Protein AF-A0A2V5TNW5-F1 (afdb_monomer_lite)

Radius of gyration: 24.3 Å; chains: 1; bounding box: 50×39×83 Å

Foldseek 3Di:
DPPPDFPEEAEACDPVRVLVQLVCVVVVGRYHYDHPDDPPDDDPDLDDDPVCVVSCVVSVNPVVVVVVPDDDDPDDDDPPCPPPPDDDDPDDPPPDDADDDDPQKDWDWFWKWKDFPVDTDIFIWIWIAHLQLWIWIWTAHDPPATAWIWTDGPFWIWIDHVVCVVTDTDTLVPDDPVCVQVVVVSVQCNVCVPDQWTWDDDDRMIMITGD

Sequence (211 aa):
MSSSTYDVAIIGGGPAGSTAAALLARAGRRVIVFEREKFPRFHIGESLLPFSMKAFTRLELHEKSLRAGFMKKFGGEIFLAIACFCVTSCATISSHEFSKPTSDWQTKTGQLMYRTPKTTLIGEALVRFSKTGDFELTVSKGPGITLLSLRQDAAFAEIKGAFARQGWSGPVAQAPPQLRGWLGLRDQFIRAPNQKTVRYALGNETFLFRF

Structure (mmCIF, N/CA/C/O backbone):
data_AF-A0A2V5TNW5-F1
#
_entry.id   AF-A0A2V5TNW5-F1
#
loop_
_atom_site.group_PDB
_atom_site.id
_atom_site.type_symbol
_atom_site.label_atom_id
_atom_site.label_alt_id
_atom_site.label_comp_id
_atom_site.label_asym_id
_atom_site.label_entity_id
_atom_site.label_seq_id
_atom_site.pdbx_PDB_ins_code
_atom_site.Cartn_x
_atom_site.Cartn_y
_atom_site.Cartn_z
_atom_site.occupancy
_atom_site.B_iso_or_equiv
_atom_site.auth_seq_id
_atom_site.auth_comp_id
_atom_site.auth_asym_id
_atom_site.auth_atom_id
_atom_site.pdbx_PDB_model_num
ATOM 1 N N . MET A 1 1 ? 0.822 -2.912 -48.629 1.00 40.88 1 MET A N 1
ATOM 2 C CA . MET A 1 1 ? 1.554 -2.731 -47.356 1.00 40.88 1 MET A CA 1
ATOM 3 C C . MET A 1 1 ? 2.422 -3.960 -47.154 1.00 40.88 1 MET A C 1
ATOM 5 O O . MET A 1 1 ? 1.865 -5.046 -47.066 1.00 40.88 1 MET A O 1
ATOM 9 N N . SER A 1 2 ? 3.751 -3.837 -47.185 1.00 49.44 2 SER A N 1
ATOM 10 C CA . SER A 1 2 ? 4.619 -4.967 -46.839 1.00 49.44 2 SER A CA 1
ATOM 11 C C . SER A 1 2 ? 4.448 -5.262 -45.349 1.00 49.44 2 SER A C 1
ATOM 13 O O . SER A 1 2 ? 4.577 -4.369 -44.515 1.00 49.44 2 SER A O 1
ATOM 15 N N . SER A 1 3 ? 4.086 -6.501 -45.016 1.00 63.09 3 SER A N 1
ATOM 16 C CA . SER A 1 3 ? 4.025 -6.957 -43.628 1.00 63.09 3 SER A CA 1
ATOM 17 C C . SER A 1 3 ? 5.447 -6.952 -43.073 1.00 63.09 3 SER A C 1
ATOM 19 O O . SER A 1 3 ? 6.270 -7.785 -43.455 1.00 63.09 3 SER A O 1
ATOM 21 N N . SER A 1 4 ? 5.779 -5.974 -42.231 1.00 73.50 4 SER A N 1
ATOM 22 C CA . SER A 1 4 ? 7.029 -5.982 -41.482 1.00 73.50 4 SER A CA 1
ATOM 23 C C . SER A 1 4 ? 6.944 -7.095 -40.442 1.00 73.50 4 SER A C 1
ATOM 25 O O . SER A 1 4 ? 6.336 -6.953 -39.385 1.00 73.50 4 SER A O 1
ATOM 27 N N . THR A 1 5 ? 7.524 -8.249 -40.762 1.00 88.19 5 THR A N 1
ATOM 28 C CA . THR A 1 5 ? 7.627 -9.350 -39.805 1.00 88.19 5 THR A CA 1
ATOM 29 C C . THR A 1 5 ? 8.559 -8.927 -38.669 1.00 88.19 5 THR A C 1
ATOM 31 O O . THR A 1 5 ? 9.675 -8.475 -38.919 1.00 88.19 5 THR A O 1
ATOM 34 N N . TYR A 1 6 ? 8.109 -9.068 -37.426 1.00 94.00 6 TYR A N 1
ATOM 35 C CA . TYR A 1 6 ? 8.943 -8.920 -36.234 1.00 94.00 6 TYR A CA 1
ATOM 36 C C . TYR A 1 6 ? 9.166 -10.297 -35.619 1.00 94.00 6 TYR A C 1
ATOM 38 O O . TYR A 1 6 ? 8.295 -11.160 -35.698 1.00 94.00 6 TYR A O 1
ATOM 46 N N . ASP A 1 7 ? 10.324 -10.493 -35.000 1.00 96.12 7 ASP A N 1
ATOM 47 C CA . ASP A 1 7 ? 10.667 -11.757 -34.350 1.00 96.12 7 ASP A CA 1
ATOM 48 C C . ASP A 1 7 ? 10.128 -11.787 -32.910 1.00 96.12 7 ASP A C 1
ATOM 50 O O . ASP A 1 7 ? 9.825 -12.853 -32.381 1.00 96.12 7 ASP A O 1
ATOM 54 N N . VAL A 1 8 ? 10.000 -10.615 -32.267 1.00 97.06 8 VAL A N 1
ATOM 55 C CA . VAL A 1 8 ? 9.492 -10.474 -30.893 1.00 97.06 8 VAL A CA 1
ATOM 56 C C . VAL A 1 8 ? 8.617 -9.226 -30.762 1.00 97.06 8 VAL A C 1
ATOM 58 O O . VAL A 1 8 ? 9.018 -8.133 -31.163 1.00 97.06 8 VAL A O 1
ATOM 61 N N . ALA A 1 9 ? 7.450 -9.377 -30.132 1.00 97.00 9 ALA A N 1
ATOM 62 C CA . ALA A 1 9 ? 6.606 -8.273 -29.686 1.00 97.00 9 ALA A CA 1
ATOM 63 C C . ALA A 1 9 ? 6.642 -8.164 -28.154 1.00 97.00 9 ALA A C 1
ATOM 65 O O . ALA A 1 9 ? 6.397 -9.142 -27.450 1.00 97.00 9 ALA A O 1
ATOM 66 N N . ILE A 1 10 ? 6.948 -6.976 -27.637 1.00 98.06 10 ILE A N 1
ATOM 67 C CA . ILE A 1 10 ? 7.026 -6.681 -26.202 1.00 98.06 10 ILE A CA 1
ATOM 68 C C . ILE A 1 10 ? 5.888 -5.738 -25.828 1.00 98.06 10 ILE A C 1
ATOM 70 O O . ILE A 1 10 ? 5.695 -4.706 -26.468 1.00 98.06 10 ILE A O 1
ATOM 74 N N . ILE A 1 11 ? 5.158 -6.075 -24.766 1.00 97.62 11 ILE A N 1
ATOM 75 C CA . ILE A 1 11 ? 4.084 -5.246 -24.216 1.00 97.62 11 ILE A CA 1
ATOM 76 C C . ILE A 1 11 ? 4.586 -4.570 -22.936 1.00 97.62 11 ILE A C 1
ATOM 78 O O . ILE A 1 11 ? 4.901 -5.236 -21.952 1.00 97.62 11 ILE A O 1
ATOM 82 N N . GLY A 1 12 ? 4.652 -3.241 -22.960 1.00 96.44 12 GLY A N 1
ATOM 83 C CA . GLY A 1 12 ? 5.146 -2.380 -21.890 1.00 96.44 12 GLY A CA 1
ATOM 84 C C . GLY A 1 12 ? 6.554 -1.844 -22.162 1.00 96.44 12 GLY A C 1
ATOM 85 O O . GLY A 1 12 ? 7.506 -2.600 -22.339 1.00 96.44 12 GLY A O 1
ATOM 86 N N . GLY A 1 13 ? 6.703 -0.520 -22.132 1.00 96.06 13 GLY A N 1
ATOM 87 C CA . GLY A 1 13 ? 7.962 0.203 -22.339 1.00 96.06 13 GLY A CA 1
ATOM 88 C C . GLY A 1 13 ? 8.705 0.550 -21.046 1.00 96.06 13 GLY A C 1
ATOM 89 O O . GLY A 1 13 ? 9.614 1.374 -21.064 1.00 96.06 13 GLY A O 1
ATOM 90 N N . GLY A 1 14 ? 8.320 -0.040 -19.909 1.00 95.06 14 GLY A N 1
ATOM 91 C CA . GLY A 1 14 ? 8.991 0.159 -18.619 1.00 95.06 14 GLY A CA 1
ATOM 92 C C . GLY A 1 14 ? 10.415 -0.429 -18.559 1.00 95.06 14 GLY A C 1
ATOM 93 O O . GLY A 1 14 ? 10.918 -0.949 -19.560 1.00 95.06 14 GLY A O 1
ATOM 94 N N . PRO A 1 15 ? 11.079 -0.407 -17.386 1.00 94.00 15 PRO A N 1
ATOM 95 C CA . PRO A 1 15 ? 12.471 -0.851 -17.247 1.00 94.00 15 PRO A CA 1
ATOM 96 C C . PRO A 1 15 ? 12.725 -2.284 -17.728 1.00 94.00 15 PRO A C 1
ATOM 98 O O . PRO A 1 15 ? 13.726 -2.538 -18.391 1.00 94.00 15 PRO A O 1
ATOM 101 N N . ALA A 1 16 ? 11.806 -3.215 -17.456 1.00 94.50 16 ALA A N 1
ATOM 102 C CA . ALA A 1 16 ? 11.929 -4.600 -17.911 1.00 94.50 16 ALA A CA 1
ATOM 103 C C . ALA A 1 16 ? 11.785 -4.725 -19.438 1.00 94.50 16 ALA A C 1
ATOM 105 O O . ALA A 1 16 ? 12.645 -5.314 -20.093 1.00 94.50 16 ALA A O 1
ATOM 106 N N . GLY A 1 17 ? 10.729 -4.134 -20.009 1.00 96.38 17 GLY A N 1
ATOM 107 C CA . GLY A 1 17 ? 10.429 -4.239 -21.439 1.00 96.38 17 GLY A CA 1
ATOM 108 C C . GLY A 1 17 ? 11.457 -3.532 -22.319 1.00 96.38 17 GLY A C 1
ATOM 109 O O . GLY A 1 17 ? 11.936 -4.114 -23.288 1.00 96.38 17 GLY A O 1
ATOM 110 N N . SER A 1 18 ? 11.879 -2.323 -21.941 1.00 95.44 18 SER A N 1
ATOM 111 C CA . SER A 1 18 ? 12.922 -1.584 -22.667 1.00 95.44 18 SER A CA 1
ATOM 112 C C . SER A 1 18 ? 14.295 -2.260 -22.571 1.00 95.44 18 SER A C 1
ATOM 114 O O . SER A 1 18 ? 15.002 -2.341 -23.575 1.00 95.44 18 SER A O 1
ATOM 116 N N . THR A 1 19 ? 14.648 -2.832 -21.412 1.00 95.50 19 THR A N 1
ATOM 117 C CA . THR A 1 19 ? 15.875 -3.634 -21.257 1.00 95.50 19 THR A CA 1
ATOM 118 C C . THR A 1 19 ? 15.847 -4.868 -22.155 1.00 95.50 19 THR A C 1
ATOM 120 O O . THR A 1 19 ? 16.801 -5.112 -22.892 1.00 95.50 19 THR A O 1
ATOM 123 N N . ALA A 1 20 ? 14.756 -5.639 -22.127 1.00 96.12 20 ALA A N 1
ATOM 124 C CA . ALA A 1 20 ? 14.609 -6.826 -22.964 1.00 96.12 20 ALA A CA 1
ATOM 125 C C . ALA A 1 20 ? 14.669 -6.471 -24.456 1.00 96.12 20 ALA A C 1
ATOM 127 O O . ALA A 1 20 ? 15.405 -7.113 -25.205 1.00 96.12 20 ALA A O 1
ATOM 128 N N . ALA A 1 21 ? 13.970 -5.409 -24.868 1.00 97.00 21 ALA A N 1
ATOM 129 C CA . ALA A 1 21 ? 13.977 -4.918 -26.241 1.00 97.00 21 ALA A CA 1
ATOM 130 C C . ALA A 1 21 ? 15.390 -4.567 -26.712 1.00 97.00 21 ALA A C 1
ATOM 132 O O . ALA A 1 21 ? 15.824 -5.037 -27.762 1.00 97.00 21 ALA A O 1
ATOM 133 N N . ALA A 1 22 ? 16.128 -3.794 -25.911 1.00 95.50 22 ALA A N 1
ATOM 134 C CA . ALA A 1 22 ? 17.485 -3.378 -26.239 1.00 95.50 22 ALA A CA 1
ATOM 135 C C . ALA A 1 22 ? 18.443 -4.573 -26.360 1.00 95.50 22 ALA A C 1
ATOM 137 O O . ALA A 1 22 ? 19.231 -4.642 -27.301 1.00 95.50 22 ALA A O 1
ATOM 138 N N . LEU A 1 23 ? 18.363 -5.542 -25.443 1.00 94.94 23 LEU A N 1
ATOM 139 C CA . LEU A 1 23 ? 19.222 -6.729 -25.481 1.00 94.94 23 LEU A CA 1
ATOM 140 C C . LEU A 1 23 ? 18.903 -7.648 -26.667 1.00 94.94 23 LEU A C 1
ATOM 142 O O . LEU A 1 23 ? 19.824 -8.152 -27.306 1.00 94.94 23 LEU A O 1
ATOM 146 N N . LEU A 1 24 ? 17.623 -7.846 -26.984 1.00 95.94 24 LEU A N 1
ATOM 147 C CA . LEU A 1 24 ? 17.194 -8.655 -28.128 1.00 95.94 24 LEU A CA 1
ATOM 148 C C . LEU A 1 24 ? 17.554 -7.991 -29.463 1.00 95.94 24 LEU A C 1
ATOM 150 O O . LEU A 1 24 ? 18.041 -8.670 -30.366 1.00 95.94 24 LEU A O 1
ATOM 154 N N . ALA A 1 25 ? 17.394 -6.670 -29.566 1.00 95.38 25 ALA A N 1
ATOM 155 C CA . ALA A 1 25 ? 17.818 -5.911 -30.738 1.00 95.38 25 ALA A CA 1
ATOM 156 C C . ALA A 1 25 ? 19.338 -6.009 -30.952 1.00 95.38 25 ALA A C 1
ATOM 158 O O . ALA A 1 25 ? 19.790 -6.268 -32.066 1.00 95.38 25 ALA A O 1
ATOM 159 N N . ARG A 1 26 ? 20.137 -5.905 -29.878 1.00 94.19 26 ARG A N 1
ATOM 160 C CA . ARG A 1 26 ? 21.598 -6.119 -29.929 1.00 94.19 26 ARG A CA 1
ATOM 161 C C . ARG A 1 26 ? 21.988 -7.540 -30.339 1.00 94.19 26 ARG A C 1
ATOM 163 O O . ARG A 1 26 ? 23.059 -7.730 -30.899 1.00 94.19 26 ARG A O 1
ATOM 170 N N . ALA A 1 27 ? 21.131 -8.523 -30.080 1.00 95.06 27 ALA A N 1
ATOM 171 C CA . ALA A 1 27 ? 21.305 -9.899 -30.536 1.00 95.06 27 ALA A CA 1
ATOM 172 C C . ALA A 1 27 ? 20.817 -10.130 -31.985 1.00 95.06 27 ALA A C 1
ATOM 174 O O . ALA A 1 27 ? 20.698 -11.277 -32.411 1.00 95.06 27 ALA A O 1
ATOM 175 N N . GLY A 1 28 ? 20.504 -9.065 -32.734 1.00 96.12 28 GLY A N 1
ATOM 176 C CA . GLY A 1 28 ? 20.104 -9.134 -34.142 1.00 96.12 28 GLY A CA 1
ATOM 177 C C . GLY A 1 28 ? 18.635 -9.492 -34.378 1.00 96.12 28 GLY A C 1
ATOM 178 O O . GLY A 1 28 ? 18.271 -9.840 -35.498 1.00 96.12 28 GLY A O 1
ATOM 179 N N . ARG A 1 29 ? 17.779 -9.435 -33.349 1.00 96.81 29 ARG A N 1
ATOM 180 C CA . ARG A 1 29 ? 16.337 -9.699 -33.486 1.00 96.81 29 ARG A CA 1
ATOM 181 C C . ARG A 1 29 ? 15.575 -8.431 -33.857 1.00 96.81 29 ARG A C 1
ATOM 183 O O . ARG A 1 29 ? 15.847 -7.356 -33.325 1.00 96.81 29 ARG A O 1
ATOM 190 N N . ARG A 1 30 ? 14.560 -8.561 -34.713 1.00 96.81 30 ARG A N 1
ATOM 191 C CA . ARG A 1 30 ? 13.597 -7.490 -35.003 1.00 96.81 30 ARG A CA 1
ATOM 192 C C . ARG A 1 30 ? 12.549 -7.455 -33.903 1.00 96.81 30 ARG A C 1
ATOM 194 O O . ARG A 1 30 ? 11.717 -8.355 -33.804 1.00 96.81 30 ARG A O 1
ATOM 201 N N . VAL A 1 31 ? 12.588 -6.413 -33.083 1.00 97.44 31 VAL A N 1
ATOM 202 C CA . VAL A 1 31 ? 11.715 -6.276 -31.914 1.00 97.44 31 VAL A CA 1
ATOM 203 C C . VAL A 1 31 ? 10.784 -5.086 -32.092 1.00 97.44 31 VAL A C 1
ATOM 205 O O . VAL A 1 31 ? 11.224 -4.011 -32.493 1.00 97.44 31 VAL A O 1
ATOM 208 N N . ILE A 1 32 ? 9.510 -5.271 -31.756 1.00 97.06 32 ILE A N 1
ATOM 209 C CA . ILE A 1 32 ? 8.529 -4.191 -31.625 1.00 97.06 32 ILE A CA 1
ATOM 210 C C . ILE A 1 32 ? 8.101 -4.062 -30.163 1.00 97.06 32 ILE A C 1
ATOM 212 O O . ILE A 1 32 ? 7.907 -5.064 -29.476 1.00 97.06 32 ILE A O 1
ATOM 216 N N . VAL A 1 33 ? 7.973 -2.828 -29.675 1.00 97.56 33 VAL A N 1
ATOM 217 C CA . VAL A 1 33 ? 7.548 -2.531 -28.302 1.00 97.56 33 VAL A CA 1
ATOM 218 C C . VAL A 1 33 ? 6.265 -1.718 -28.358 1.00 97.56 33 VAL A C 1
ATOM 220 O O . VAL A 1 33 ? 6.221 -0.672 -29.003 1.00 97.56 33 VAL A O 1
ATOM 223 N N . PHE A 1 34 ? 5.239 -2.180 -27.656 1.00 97.25 34 PHE A N 1
ATOM 224 C CA . PHE A 1 34 ? 3.979 -1.471 -27.489 1.00 97.25 34 PHE A CA 1
ATOM 225 C C . PHE A 1 34 ? 3.898 -0.926 -26.069 1.00 97.25 34 PHE A C 1
ATOM 227 O O . PHE A 1 34 ? 3.906 -1.687 -25.107 1.00 97.25 34 PHE A O 1
ATOM 234 N N . GLU A 1 35 ? 3.805 0.389 -25.925 1.00 96.56 35 GLU A N 1
ATOM 235 C CA . GLU A 1 35 ? 3.550 1.048 -24.646 1.00 96.56 35 GLU A CA 1
ATOM 236 C C . GLU A 1 35 ? 2.234 1.818 -24.746 1.00 96.56 35 GLU A C 1
ATOM 238 O O . GLU A 1 35 ? 1.937 2.442 -25.763 1.00 96.56 35 GLU A O 1
ATOM 243 N N . ARG A 1 36 ? 1.434 1.743 -23.682 1.00 96.12 36 ARG A N 1
ATOM 244 C CA . ARG A 1 36 ? 0.130 2.396 -23.592 1.00 96.12 36 ARG A CA 1
ATOM 245 C C . ARG A 1 36 ? 0.271 3.900 -23.377 1.00 96.12 36 ARG A C 1
ATOM 247 O O . ARG A 1 36 ? -0.562 4.669 -23.848 1.00 96.12 36 ARG A O 1
ATOM 254 N N . GLU A 1 37 ? 1.280 4.308 -22.620 1.00 95.50 37 GLU A N 1
ATOM 255 C CA . GLU A 1 37 ? 1.490 5.691 -22.203 1.00 95.50 37 GLU A CA 1
ATOM 256 C C . GLU A 1 37 ? 2.566 6.418 -23.027 1.00 95.50 37 GLU A C 1
ATOM 258 O O . GLU A 1 37 ? 3.514 5.828 -23.542 1.00 95.50 37 GLU A O 1
ATOM 263 N N . LYS A 1 38 ? 2.458 7.746 -23.122 1.00 94.88 38 LYS A N 1
ATOM 264 C CA . LYS A 1 38 ? 3.474 8.585 -23.772 1.00 94.88 38 LYS A CA 1
ATOM 265 C C . LYS A 1 38 ? 4.586 8.931 -22.776 1.00 94.88 38 LYS A C 1
ATOM 267 O O . LYS A 1 38 ? 4.296 9.413 -21.687 1.00 94.88 38 LYS A O 1
ATOM 272 N N . PHE A 1 39 ? 5.850 8.723 -23.151 1.00 93.12 39 PHE A N 1
ATOM 273 C CA . PHE A 1 39 ? 7.003 9.109 -22.325 1.00 93.12 39 PHE A CA 1
ATOM 274 C C . PHE A 1 39 ? 7.375 10.603 -22.483 1.00 93.12 39 PHE A C 1
ATOM 276 O O . PHE A 1 39 ? 7.209 11.145 -23.579 1.00 93.12 39 PHE A O 1
ATOM 283 N N . PRO A 1 40 ? 7.936 11.253 -21.438 1.00 91.31 40 PRO A N 1
ATOM 284 C CA . PRO A 1 40 ? 8.131 10.731 -20.082 1.00 91.31 40 PRO A CA 1
ATOM 285 C C . PRO A 1 40 ? 6.802 10.626 -19.320 1.00 91.31 40 PRO A C 1
ATOM 287 O O . PRO A 1 40 ? 5.918 11.462 -19.476 1.00 91.31 40 PRO A O 1
ATOM 290 N N . ARG A 1 41 ? 6.682 9.598 -18.476 1.00 89.44 41 ARG A N 1
ATOM 291 C CA . ARG A 1 41 ? 5.496 9.339 -17.650 1.00 89.44 41 ARG A CA 1
ATOM 292 C C . ARG A 1 41 ? 5.884 9.136 -16.197 1.00 89.44 41 ARG A C 1
ATOM 294 O O . ARG A 1 41 ? 6.991 8.685 -15.908 1.00 89.44 41 ARG A O 1
ATOM 301 N N . PHE A 1 42 ? 4.958 9.431 -15.295 1.00 86.62 42 PHE A N 1
ATOM 302 C CA . PHE A 1 42 ? 5.146 9.180 -13.873 1.00 86.62 42 PHE A CA 1
ATOM 303 C C . PHE A 1 42 ? 5.023 7.680 -13.564 1.00 86.62 42 PHE A C 1
ATOM 305 O O . PHE A 1 42 ? 4.094 7.016 -14.024 1.00 86.62 42 PHE A O 1
ATOM 312 N N . HIS A 1 43 ? 5.952 7.133 -12.776 1.00 85.19 43 HIS A N 1
ATOM 313 C CA . HIS A 1 43 ? 5.885 5.753 -12.298 1.00 85.19 43 HIS A CA 1
ATOM 314 C C . HIS A 1 43 ? 6.633 5.600 -10.969 1.00 85.19 43 HIS A C 1
ATOM 316 O O . HIS A 1 43 ? 7.714 6.157 -10.802 1.00 85.19 43 HIS A O 1
ATOM 322 N N . ILE A 1 44 ? 6.067 4.836 -10.033 1.00 84.62 44 ILE A N 1
ATOM 323 C CA . ILE A 1 44 ? 6.670 4.586 -8.716 1.00 84.62 44 ILE A CA 1
ATOM 324 C C . ILE A 1 44 ? 7.695 3.451 -8.841 1.00 84.62 44 ILE A C 1
ATOM 326 O O . ILE A 1 44 ? 7.424 2.437 -9.480 1.00 84.62 44 ILE A O 1
ATOM 330 N N . GLY A 1 45 ? 8.865 3.618 -8.220 1.00 85.19 45 GLY A N 1
ATOM 331 C CA . GLY A 1 45 ? 9.975 2.656 -8.293 1.00 85.19 45 GLY A CA 1
ATOM 332 C C . GLY A 1 45 ? 11.346 3.329 -8.341 1.00 85.19 45 GLY A C 1
ATOM 333 O O . GLY A 1 45 ? 12.211 2.926 -9.109 1.00 85.19 45 GLY A O 1
ATOM 334 N N . GLU A 1 46 ? 11.527 4.394 -7.560 1.00 86.19 46 GLU A N 1
ATOM 335 C CA . GLU A 1 46 ? 12.656 5.326 -7.699 1.00 86.19 46 GLU A CA 1
ATOM 336 C C . GLU A 1 46 ? 13.958 4.790 -7.080 1.00 86.19 46 GLU A C 1
ATOM 338 O O . GLU A 1 46 ? 15.057 5.170 -7.479 1.00 86.19 46 GLU A O 1
ATOM 343 N N . SER A 1 47 ? 13.849 3.885 -6.101 1.00 86.44 47 SER A N 1
ATOM 344 C CA . SER A 1 47 ? 14.997 3.372 -5.355 1.00 86.44 47 SER A CA 1
ATOM 345 C C . SER A 1 47 ? 15.578 2.121 -6.011 1.00 86.44 47 SER A C 1
ATOM 347 O O . SER A 1 47 ? 15.053 1.019 -5.857 1.00 86.44 47 SER A O 1
ATOM 349 N N . LEU A 1 48 ? 16.700 2.276 -6.714 1.00 87.88 48 LEU A N 1
ATOM 350 C CA . LEU A 1 48 ? 17.432 1.158 -7.309 1.00 87.88 48 LEU A CA 1
ATOM 351 C C . LEU A 1 48 ? 18.315 0.433 -6.278 1.00 87.88 48 LEU A C 1
ATOM 353 O O . LEU A 1 48 ? 18.655 0.963 -5.214 1.00 87.88 48 LEU A O 1
ATOM 357 N N . LEU A 1 49 ? 18.680 -0.809 -6.595 1.00 88.06 49 LEU A N 1
ATOM 358 C CA . LEU A 1 49 ? 19.637 -1.608 -5.829 1.00 88.06 49 LEU A CA 1
ATOM 359 C C . LEU A 1 49 ? 20.980 -1.666 -6.570 1.00 88.06 49 LEU A C 1
ATOM 361 O O . LEU A 1 49 ? 20.987 -1.597 -7.801 1.00 88.06 49 LEU A O 1
ATOM 365 N N . PRO A 1 50 ? 22.109 -1.889 -5.871 1.00 85.56 50 PRO A N 1
ATOM 366 C CA . PRO A 1 50 ? 23.407 -2.079 -6.523 1.00 85.56 50 PRO A CA 1
ATOM 367 C C . PRO A 1 50 ? 23.393 -3.176 -7.599 1.00 85.56 50 PRO A C 1
ATOM 369 O O . PRO A 1 50 ? 24.064 -3.054 -8.619 1.00 85.56 50 PRO A O 1
ATOM 372 N N . PHE A 1 51 ? 22.569 -4.218 -7.429 1.00 87.88 51 PHE A N 1
ATOM 373 C CA . PHE A 1 51 ? 22.401 -5.275 -8.430 1.00 87.88 51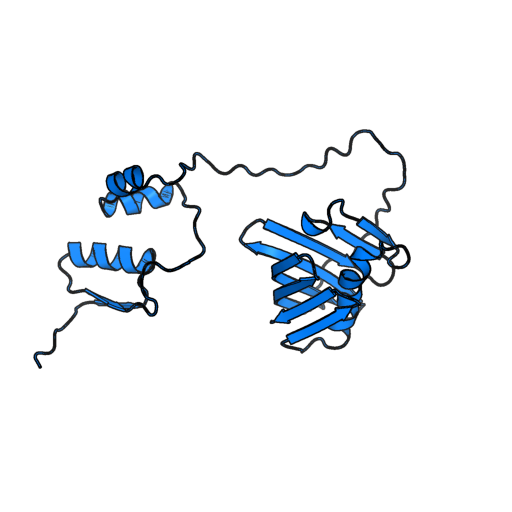 PHE A CA 1
ATOM 374 C C . PHE A 1 51 ? 21.892 -4.752 -9.784 1.00 87.88 51 PHE A C 1
ATOM 376 O O . PHE A 1 51 ? 22.326 -5.241 -10.828 1.00 87.88 51 PHE A O 1
ATOM 383 N N . SER A 1 52 ? 21.038 -3.722 -9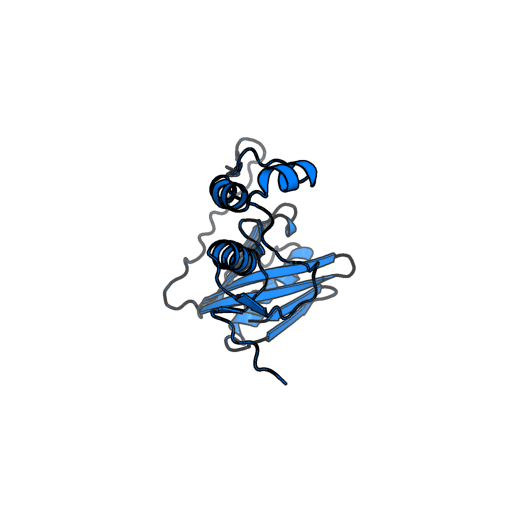.787 1.00 87.44 52 SER A N 1
ATOM 384 C CA . SER A 1 52 ? 20.517 -3.102 -11.010 1.00 87.44 52 SER A CA 1
ATOM 385 C C . SER A 1 52 ? 21.637 -2.544 -11.891 1.00 87.44 52 SER A C 1
ATOM 387 O O . SER A 1 52 ? 21.492 -2.526 -13.112 1.00 87.44 52 SER A O 1
ATOM 389 N N . MET A 1 53 ? 22.786 -2.172 -11.312 1.00 87.38 53 MET A N 1
ATOM 390 C CA . MET A 1 53 ? 23.939 -1.659 -12.061 1.00 87.38 53 MET A CA 1
ATOM 391 C C . MET A 1 53 ? 24.469 -2.653 -13.095 1.00 87.38 53 MET A C 1
ATOM 393 O O . MET A 1 53 ? 24.926 -2.226 -14.151 1.00 87.38 53 MET A O 1
ATOM 397 N N . LYS A 1 54 ? 24.319 -3.966 -12.868 1.00 88.81 54 LYS A N 1
ATOM 398 C CA . LYS A 1 54 ? 24.685 -4.986 -13.865 1.00 88.81 54 LYS A CA 1
ATOM 399 C C . LYS A 1 54 ? 23.901 -4.816 -15.169 1.00 88.81 54 LYS A C 1
ATOM 401 O O . LYS A 1 54 ? 24.466 -4.980 -16.250 1.00 88.81 54 LYS A O 1
ATOM 406 N N . ALA A 1 55 ? 22.619 -4.455 -15.078 1.00 89.19 55 ALA A N 1
ATOM 407 C CA . ALA A 1 55 ? 21.795 -4.180 -16.251 1.00 89.19 55 ALA A CA 1
ATOM 408 C C . ALA A 1 55 ? 22.255 -2.898 -16.961 1.00 89.19 55 ALA A C 1
ATOM 410 O O . ALA A 1 55 ? 22.418 -2.911 -18.177 1.00 89.19 55 ALA A O 1
ATOM 411 N N . PHE A 1 56 ? 22.558 -1.827 -16.217 1.00 90.12 56 PHE A N 1
ATOM 412 C CA . PHE A 1 56 ? 23.088 -0.586 -16.798 1.00 90.12 56 PHE A CA 1
ATOM 413 C C . PHE A 1 56 ? 24.419 -0.797 -17.524 1.00 90.12 56 PHE A C 1
ATOM 415 O O . PHE A 1 56 ? 24.596 -0.256 -18.611 1.00 90.12 56 PHE A O 1
ATOM 422 N N . THR A 1 57 ? 25.333 -1.599 -16.970 1.00 89.38 57 THR A N 1
ATOM 423 C CA . THR A 1 57 ? 26.600 -1.941 -17.633 1.00 89.38 57 THR A CA 1
ATOM 424 C C . THR A 1 57 ? 26.355 -2.720 -18.921 1.00 89.38 57 THR A C 1
ATOM 426 O O . THR A 1 57 ? 26.898 -2.360 -19.959 1.00 89.38 57 THR A O 1
ATOM 429 N N . ARG A 1 58 ? 25.482 -3.738 -18.893 1.00 89.69 58 ARG A N 1
ATOM 430 C CA . ARG A 1 58 ? 25.149 -4.537 -20.085 1.00 89.69 58 ARG A CA 1
ATOM 431 C C . ARG A 1 58 ? 24.461 -3.716 -21.180 1.00 89.69 58 ARG A C 1
ATOM 433 O O . ARG A 1 58 ? 24.591 -4.032 -22.357 1.00 89.69 58 ARG A O 1
ATOM 440 N N . LEU A 1 59 ? 23.723 -2.680 -20.790 1.00 91.88 59 LEU A N 1
ATOM 441 C CA . LEU A 1 59 ? 23.077 -1.738 -21.700 1.00 91.88 59 LEU A CA 1
ATOM 442 C C . LEU A 1 59 ? 23.978 -0.554 -22.092 1.00 91.88 59 LEU A C 1
ATOM 444 O O . LEU A 1 59 ? 23.526 0.295 -22.852 1.00 91.88 59 LEU A O 1
ATOM 448 N N . GLU A 1 60 ? 25.216 -0.477 -21.588 1.00 90.62 60 GLU A N 1
ATOM 449 C CA . GLU A 1 60 ? 26.142 0.653 -21.800 1.00 90.62 60 GLU A CA 1
ATOM 450 C C . GLU A 1 60 ? 25.550 2.015 -21.382 1.00 90.62 60 GLU A C 1
ATOM 452 O O . GLU A 1 60 ? 25.860 3.073 -21.927 1.00 90.62 60 GLU A O 1
ATOM 457 N N . LEU A 1 61 ? 24.688 2.003 -20.363 1.00 89.94 61 LEU A N 1
ATOM 458 C CA . LEU A 1 61 ? 24.006 3.187 -19.835 1.00 89.94 61 LEU A CA 1
ATOM 459 C C . LEU A 1 61 ? 24.706 3.803 -18.619 1.00 89.94 61 LEU A C 1
ATOM 461 O O . LEU A 1 61 ? 24.228 4.809 -18.097 1.00 89.94 61 LEU A O 1
ATOM 465 N N . HIS A 1 62 ? 25.821 3.227 -18.164 1.00 84.12 62 HIS A N 1
ATOM 466 C CA . HIS A 1 62 ? 26.518 3.657 -16.949 1.00 84.12 62 HIS A CA 1
ATOM 467 C C . HIS A 1 62 ? 26.891 5.150 -16.988 1.00 84.12 62 HIS A C 1
ATOM 469 O O . HIS A 1 62 ? 26.458 5.920 -16.134 1.00 84.12 62 HIS A O 1
ATOM 475 N N . GLU A 1 63 ? 27.579 5.579 -18.048 1.00 85.38 63 GLU A N 1
ATOM 476 C CA . GLU A 1 63 ? 27.991 6.974 -18.248 1.00 85.38 63 GLU A CA 1
ATOM 477 C C . GLU A 1 63 ? 26.805 7.940 -18.337 1.00 85.38 63 GLU A C 1
ATOM 479 O O . GLU A 1 63 ? 26.807 9.010 -17.726 1.00 85.38 63 GLU A O 1
ATOM 484 N N . LYS A 1 64 ? 25.752 7.555 -19.071 1.00 86.75 64 LYS A N 1
ATOM 485 C CA . LYS A 1 64 ? 24.538 8.374 -19.203 1.00 86.75 64 LYS A CA 1
ATOM 486 C C . LYS A 1 64 ? 23.827 8.533 -17.861 1.00 86.75 64 LYS A C 1
ATOM 488 O O . LYS A 1 64 ? 23.382 9.630 -17.540 1.00 86.75 64 LYS A O 1
ATOM 493 N N . SER A 1 65 ? 23.759 7.467 -17.064 1.00 84.12 65 SER A N 1
ATOM 494 C CA . SER A 1 65 ? 23.149 7.496 -15.734 1.00 84.12 65 SER A CA 1
ATOM 495 C C . SER A 1 65 ? 23.929 8.378 -14.758 1.00 84.12 65 SER A C 1
ATOM 497 O O . SER A 1 65 ? 23.311 9.074 -13.958 1.00 84.12 65 SER A O 1
ATOM 499 N N . LEU A 1 66 ? 25.266 8.369 -14.819 1.00 82.50 66 LEU A N 1
ATOM 500 C CA . LEU A 1 66 ? 26.109 9.223 -13.976 1.00 82.50 66 LEU A CA 1
ATOM 501 C C . LEU A 1 66 ? 25.938 10.709 -14.315 1.00 82.50 66 LEU A C 1
ATOM 503 O O . LEU A 1 66 ? 25.868 11.542 -13.414 1.00 82.50 66 LEU A O 1
ATOM 507 N N . ARG A 1 67 ? 25.824 11.040 -15.607 1.00 89.38 67 ARG A N 1
ATOM 508 C CA . ARG A 1 67 ? 25.636 12.422 -16.081 1.00 89.38 67 ARG A CA 1
ATOM 509 C C . ARG A 1 67 ? 24.227 12.961 -15.860 1.00 89.38 67 ARG A C 1
ATOM 511 O O . ARG A 1 67 ? 24.054 14.171 -15.802 1.00 89.38 67 ARG A O 1
ATOM 518 N N . ALA A 1 68 ? 23.233 12.086 -15.719 1.00 86.69 68 ALA A N 1
ATOM 519 C CA . ALA A 1 68 ? 21.842 12.479 -15.496 1.00 86.69 68 ALA A CA 1
ATOM 520 C C . ALA A 1 68 ? 21.587 13.128 -14.119 1.00 86.69 68 ALA A C 1
ATOM 522 O O . ALA A 1 68 ? 20.493 13.629 -13.883 1.00 86.69 68 ALA A O 1
ATOM 523 N N . GLY A 1 69 ? 22.574 13.136 -13.212 1.00 85.56 69 GLY A N 1
ATOM 524 C CA . GLY A 1 69 ? 22.484 13.871 -11.946 1.00 85.56 69 GLY A CA 1
ATOM 525 C C . GLY A 1 69 ? 21.566 13.233 -10.900 1.00 85.56 69 GLY A C 1
ATOM 526 O O . GLY A 1 69 ? 21.125 13.917 -9.979 1.00 85.56 69 GLY A O 1
ATOM 527 N N . PHE A 1 70 ? 21.268 11.934 -11.013 1.00 87.50 70 PHE A N 1
ATOM 528 C CA . PHE A 1 70 ? 20.484 11.222 -10.003 1.00 87.50 70 PHE A CA 1
ATOM 529 C C . PHE A 1 70 ? 21.216 11.159 -8.655 1.00 87.50 70 PHE A C 1
ATOM 531 O O . PHE A 1 70 ? 22.441 11.021 -8.593 1.00 87.50 70 PHE A O 1
ATOM 538 N N . MET A 1 71 ? 20.450 11.206 -7.563 1.00 84.81 71 MET A N 1
ATOM 539 C CA . MET A 1 71 ? 20.988 11.071 -6.211 1.00 84.81 71 MET A CA 1
ATOM 540 C C . MET A 1 71 ? 21.674 9.708 -6.035 1.00 84.81 71 MET A C 1
ATOM 542 O O . MET A 1 71 ? 21.075 8.657 -6.269 1.00 84.81 71 MET A O 1
ATOM 546 N N . LYS A 1 72 ? 22.939 9.721 -5.601 1.00 84.81 72 LYS A N 1
ATOM 547 C CA . LYS A 1 72 ? 23.704 8.497 -5.332 1.00 84.81 72 LYS A CA 1
ATOM 548 C C . LYS A 1 72 ? 23.188 7.834 -4.056 1.00 84.81 72 LYS A C 1
ATOM 550 O O . LYS A 1 72 ? 23.191 8.443 -2.990 1.00 84.81 72 LYS A O 1
ATOM 555 N N . LYS A 1 73 ? 22.786 6.569 -4.164 1.00 83.38 73 LYS A N 1
ATOM 556 C CA . LYS A 1 73 ? 22.351 5.745 -3.034 1.00 83.38 73 LYS A CA 1
ATOM 557 C C . LYS A 1 73 ? 23.509 4.870 -2.558 1.00 83.38 73 LYS A C 1
ATOM 559 O O . LYS A 1 73 ? 23.854 3.894 -3.219 1.00 83.38 73 LYS A O 1
ATOM 564 N N . PHE A 1 74 ? 24.093 5.216 -1.414 1.00 85.81 74 PHE A N 1
ATOM 565 C CA . PHE A 1 74 ? 25.213 4.471 -0.820 1.00 85.81 74 PHE A CA 1
ATOM 566 C C . PHE A 1 74 ? 24.768 3.265 0.017 1.00 85.81 74 PHE A C 1
ATOM 568 O O . PHE A 1 74 ? 25.559 2.367 0.281 1.00 85.81 74 PHE A O 1
ATOM 575 N N . GLY A 1 75 ? 23.493 3.213 0.396 1.00 83.12 75 GLY A N 1
ATOM 576 C CA . GLY A 1 75 ? 22.932 2.136 1.197 1.00 83.12 75 GLY A CA 1
ATOM 577 C C . GLY A 1 75 ? 21.448 2.355 1.461 1.00 83.12 75 GLY A C 1
ATOM 578 O O . GLY A 1 75 ? 20.821 3.244 0.882 1.00 83.12 75 GLY A O 1
ATOM 579 N N . GLY A 1 76 ? 20.884 1.510 2.314 1.00 78.38 76 GLY A N 1
ATOM 580 C CA . GLY A 1 76 ? 19.592 1.747 2.943 1.00 78.38 76 GLY A CA 1
ATOM 581 C C . GLY A 1 76 ? 19.812 1.781 4.443 1.00 78.38 76 GLY A C 1
ATOM 582 O O . GLY A 1 76 ? 20.398 0.850 4.987 1.00 78.38 76 GLY A O 1
ATOM 583 N N . GLU A 1 77 ? 19.369 2.847 5.091 1.00 72.06 77 GLU A N 1
ATOM 584 C CA . GLU A 1 77 ? 19.352 2.915 6.543 1.00 72.06 77 GLU A CA 1
ATOM 585 C C . GLU A 1 77 ? 17.966 2.500 7.018 1.00 72.06 77 GLU A C 1
ATOM 587 O O . GLU A 1 77 ? 16.950 3.048 6.587 1.00 72.06 77 GLU A O 1
ATOM 592 N N . ILE A 1 78 ? 17.925 1.477 7.865 1.00 71.19 78 ILE A N 1
ATOM 593 C CA . ILE A 1 78 ? 16.701 1.054 8.530 1.00 71.19 78 ILE A CA 1
ATOM 594 C C . ILE A 1 78 ? 16.801 1.588 9.947 1.00 71.19 78 ILE A C 1
ATOM 596 O O . ILE A 1 78 ? 17.430 0.980 10.810 1.00 71.19 78 ILE A O 1
ATOM 600 N N . PHE A 1 79 ? 16.170 2.732 10.187 1.00 54.12 79 PHE A N 1
ATOM 601 C CA . PHE A 1 79 ? 15.928 3.176 11.547 1.00 54.12 79 PHE A CA 1
ATOM 602 C C . PHE A 1 79 ? 14.807 2.333 12.133 1.00 54.12 79 PHE A C 1
ATOM 604 O O . PHE A 1 79 ? 13.621 2.599 11.927 1.00 54.12 79 PHE A O 1
ATOM 611 N N . LEU A 1 80 ? 15.188 1.307 12.888 1.00 44.53 80 LEU A N 1
ATOM 612 C CA . LEU A 1 80 ? 14.287 0.764 13.882 1.00 44.53 80 LEU A CA 1
ATOM 613 C C . LEU A 1 80 ? 14.216 1.809 14.993 1.00 44.53 80 LEU A C 1
ATOM 615 O O . LEU A 1 80 ? 15.152 1.949 15.777 1.00 44.53 80 LEU A O 1
ATOM 619 N N . ALA A 1 81 ? 13.126 2.573 15.035 1.00 55.03 81 ALA A N 1
ATOM 620 C CA . ALA A 1 81 ? 12.810 3.390 16.193 1.00 55.03 81 ALA A CA 1
ATOM 621 C C . ALA A 1 81 ? 12.521 2.442 17.366 1.00 55.03 81 ALA A C 1
ATOM 623 O O . ALA A 1 81 ? 11.371 2.140 17.677 1.00 55.03 81 ALA A O 1
ATOM 624 N N . ILE A 1 82 ? 13.576 1.936 18.008 1.00 53.78 82 ILE A N 1
ATOM 625 C CA . ILE A 1 82 ? 13.484 1.515 19.395 1.00 53.78 82 ILE A CA 1
ATOM 626 C C . ILE A 1 82 ? 13.157 2.812 20.113 1.00 53.78 82 ILE A C 1
ATOM 628 O O . ILE A 1 82 ? 14.010 3.688 20.254 1.00 53.78 82 ILE A O 1
ATOM 632 N N . ALA A 1 83 ? 11.883 2.984 20.459 1.00 50.50 83 ALA A N 1
ATOM 633 C CA . ALA A 1 83 ? 11.478 4.027 21.372 1.00 50.50 83 ALA A CA 1
ATOM 634 C C . ALA A 1 83 ? 12.357 3.855 22.612 1.00 50.50 83 ALA A C 1
ATOM 636 O O . ALA A 1 83 ? 12.197 2.899 23.369 1.00 50.50 83 ALA A O 1
ATOM 637 N N . CYS A 1 84 ? 13.334 4.745 22.767 1.00 41.34 84 CYS A N 1
ATOM 638 C CA . CYS A 1 84 ? 14.046 4.930 24.011 1.00 41.34 84 CYS A CA 1
ATOM 639 C C . CYS A 1 84 ? 13.002 5.466 24.990 1.00 41.34 84 CYS A C 1
ATOM 641 O O . CYS A 1 84 ? 12.807 6.668 25.139 1.00 41.34 84 CYS A O 1
ATOM 643 N N . PHE A 1 85 ? 12.241 4.546 25.576 1.00 45.03 85 PHE A N 1
ATOM 644 C CA . PHE A 1 85 ? 11.329 4.800 26.673 1.00 45.03 85 PHE A CA 1
ATOM 645 C C . PHE A 1 85 ? 12.178 4.874 27.941 1.00 45.03 85 PHE A C 1
ATOM 647 O O . PHE A 1 85 ? 12.098 4.025 28.819 1.00 45.03 85 PHE A O 1
ATOM 654 N N . CYS A 1 86 ? 13.065 5.863 28.000 1.00 46.88 86 CYS A N 1
ATOM 655 C CA . CYS A 1 86 ? 13.850 6.148 29.184 1.00 46.88 86 CYS A CA 1
ATOM 656 C C . CYS A 1 86 ? 13.680 7.623 29.527 1.00 46.88 86 CYS A C 1
ATOM 658 O O . CYS A 1 86 ? 14.125 8.508 28.803 1.00 46.88 86 CYS A O 1
ATOM 660 N N . VAL A 1 87 ? 13.037 7.814 30.681 1.00 47.91 87 VAL A N 1
ATOM 661 C CA . VAL A 1 87 ? 13.037 8.997 31.548 1.00 47.91 87 VAL A CA 1
ATOM 662 C C . VAL A 1 87 ? 12.498 10.302 30.957 1.00 47.91 87 VAL A C 1
ATOM 664 O O . VAL A 1 87 ? 13.247 11.221 30.659 1.00 47.91 87 VAL A O 1
ATOM 667 N N . THR A 1 88 ? 11.166 10.424 30.894 1.00 46.91 88 THR A N 1
ATOM 668 C CA . THR A 1 88 ? 10.409 11.564 31.476 1.00 46.91 88 THR A CA 1
ATOM 669 C C . THR A 1 88 ? 8.898 11.386 31.276 1.00 46.91 88 THR A C 1
ATOM 671 O O . THR A 1 88 ? 8.276 12.033 30.443 1.00 46.91 88 THR A O 1
ATOM 674 N N . SER A 1 89 ? 8.291 10.484 32.051 1.00 39.56 89 SER A N 1
ATOM 675 C CA . SER A 1 89 ? 6.959 10.672 32.657 1.00 39.56 89 SER A CA 1
ATOM 676 C C . SER A 1 89 ? 6.478 9.358 33.249 1.00 39.56 89 SER A C 1
ATOM 678 O O . SER A 1 89 ? 6.042 8.448 32.548 1.00 39.56 89 SER A O 1
ATOM 680 N N . CYS A 1 90 ? 6.524 9.281 34.572 1.00 43.50 90 CYS A N 1
ATOM 681 C CA . CYS A 1 90 ? 5.642 8.410 35.322 1.00 43.50 90 CYS A CA 1
ATOM 682 C C . CYS A 1 90 ? 4.195 8.871 35.087 1.00 43.50 90 CYS A C 1
ATOM 684 O O . CYS A 1 90 ? 3.774 9.846 35.699 1.00 43.50 90 CYS A O 1
ATOM 686 N N . ALA A 1 91 ? 3.463 8.192 34.200 1.00 40.66 91 ALA A N 1
ATOM 687 C CA . ALA A 1 91 ? 2.008 8.032 34.265 1.00 40.66 91 ALA A CA 1
ATOM 688 C C . ALA A 1 91 ? 1.540 6.993 33.224 1.00 40.66 91 ALA A C 1
ATOM 690 O O . ALA A 1 91 ? 1.405 7.287 32.041 1.00 40.66 91 ALA A O 1
ATOM 691 N N . THR A 1 92 ? 1.274 5.777 33.705 1.00 44.28 92 THR A N 1
ATOM 692 C CA . THR A 1 92 ? 0.249 4.867 33.162 1.00 44.28 92 THR A CA 1
ATOM 693 C C . THR A 1 92 ? 0.465 4.335 31.735 1.00 44.28 92 THR A C 1
ATOM 695 O O . THR A 1 92 ? -0.274 4.656 30.807 1.00 44.28 92 THR A O 1
ATOM 698 N N . ILE A 1 93 ? 1.420 3.410 31.569 1.00 44.03 93 ILE A N 1
ATOM 699 C CA . ILE A 1 93 ? 1.350 2.432 30.472 1.00 44.03 93 ILE A CA 1
ATOM 700 C C . ILE A 1 93 ? 0.195 1.484 30.804 1.00 44.03 93 ILE A C 1
ATOM 702 O O . ILE A 1 93 ? 0.357 0.504 31.526 1.00 44.03 93 ILE A O 1
ATOM 706 N N . SER A 1 94 ? -0.991 1.798 30.299 1.00 45.12 94 SER A N 1
ATOM 707 C CA . SER A 1 94 ? -2.071 0.826 30.184 1.00 45.12 94 SER A CA 1
ATOM 708 C C . SER A 1 94 ? -1.624 -0.205 29.150 1.00 45.12 94 SER A C 1
ATOM 710 O O . SER A 1 94 ? -1.668 0.060 27.950 1.00 45.12 94 SER A O 1
ATOM 712 N N . SER A 1 95 ? -1.144 -1.365 29.591 1.00 55.66 95 SER A N 1
ATOM 713 C CA . SER A 1 95 ? -0.859 -2.507 28.721 1.00 55.66 95 SER A CA 1
ATOM 714 C C . SER A 1 95 ? -2.182 -3.116 28.251 1.00 55.66 95 SER A C 1
ATOM 716 O O . SER A 1 95 ? -2.606 -4.161 28.736 1.00 55.66 95 SER A O 1
ATOM 718 N N . HIS A 1 96 ? -2.889 -2.409 27.370 1.00 68.44 96 HIS A N 1
ATOM 719 C CA . HIS A 1 96 ? -4.102 -2.914 26.750 1.00 68.44 96 HIS A CA 1
ATOM 720 C C . HIS A 1 96 ? -3.720 -3.937 25.676 1.00 68.44 96 HIS A C 1
ATOM 722 O O . HIS A 1 96 ? -3.141 -3.585 24.643 1.00 68.44 96 HIS A O 1
ATOM 728 N N . GLU A 1 97 ? -4.006 -5.212 25.929 1.00 77.94 97 GLU A N 1
ATOM 729 C CA . GLU A 1 97 ? -3.733 -6.282 24.976 1.00 77.94 97 GLU A CA 1
ATOM 730 C C . GLU A 1 97 ? -4.872 -6.382 23.959 1.00 77.94 97 GLU A C 1
ATOM 732 O O . GLU A 1 97 ? -5.968 -6.843 24.257 1.00 77.94 97 GLU A O 1
ATOM 737 N N . PHE A 1 98 ? -4.606 -5.932 22.735 1.00 78.94 98 PHE A N 1
ATOM 738 C CA . PHE A 1 98 ? -5.533 -6.104 21.621 1.00 78.94 98 PHE A CA 1
ATOM 739 C C . PHE A 1 98 ? -5.494 -7.539 21.093 1.00 78.94 98 PHE A C 1
ATOM 741 O O . PHE A 1 98 ? -4.407 -8.091 20.875 1.00 78.94 98 PHE A O 1
ATOM 748 N N . SER A 1 99 ? -6.669 -8.077 20.771 1.00 78.19 99 SER A N 1
ATOM 749 C CA . SER A 1 99 ? -6.833 -9.363 20.094 1.00 78.19 99 SER A CA 1
ATOM 750 C C . SER A 1 99 ? -5.935 -9.458 18.856 1.00 78.19 99 SER A C 1
ATOM 752 O O . SER A 1 99 ? -5.839 -8.526 18.051 1.00 78.19 99 SER A O 1
ATOM 754 N N . LYS A 1 100 ? -5.241 -10.589 18.698 1.00 79.81 100 LYS A N 1
ATOM 755 C CA . LYS A 1 100 ? -4.434 -10.858 17.500 1.00 79.81 100 LYS A CA 1
ATOM 756 C C . LYS A 1 100 ? -5.351 -11.334 16.367 1.00 79.81 100 LYS A C 1
ATOM 758 O O . LYS A 1 100 ? -6.290 -12.073 16.653 1.00 79.81 100 LYS A O 1
ATOM 763 N N . PRO A 1 101 ? -5.069 -10.981 15.098 1.00 75.88 101 PRO A N 1
ATOM 764 C CA . PRO A 1 101 ? -5.847 -11.474 13.970 1.00 75.88 101 PRO A CA 1
ATOM 765 C C . PRO A 1 101 ? -5.885 -13.006 13.916 1.00 75.88 101 PRO A C 1
ATOM 767 O O . PRO A 1 101 ? -4.859 -13.658 13.720 1.00 75.88 101 PRO A O 1
ATOM 770 N N . THR A 1 102 ? -7.078 -13.563 14.097 1.00 78.69 102 THR A N 1
ATOM 771 C CA . THR A 1 102 ? -7.396 -14.993 14.007 1.00 78.69 102 THR A CA 1
ATOM 772 C C . THR A 1 102 ? -8.120 -15.301 12.690 1.00 78.69 102 THR A C 1
ATOM 774 O O . THR A 1 102 ? -8.397 -14.405 11.892 1.00 78.69 102 THR A O 1
ATOM 777 N N . SER A 1 103 ? -8.387 -16.576 12.396 1.00 76.25 103 SER A N 1
ATOM 778 C CA . SER A 1 103 ? -8.946 -17.015 11.102 1.00 76.25 103 SER A CA 1
ATOM 779 C C . SER A 1 103 ? -10.348 -16.471 10.780 1.00 76.25 103 SER A C 1
ATOM 781 O O . SER A 1 103 ? -10.767 -16.507 9.627 1.00 76.25 103 SER A O 1
ATOM 783 N N . ASP A 1 104 ? -11.070 -15.954 11.772 1.00 82.25 104 ASP A N 1
ATOM 784 C CA . ASP A 1 104 ? -12.382 -15.310 11.652 1.00 82.25 104 ASP A CA 1
ATOM 785 C C . ASP A 1 104 ? -12.315 -13.838 11.207 1.00 82.25 104 ASP A C 1
ATOM 787 O O . ASP A 1 104 ? -13.351 -13.244 10.890 1.00 82.25 104 ASP A O 1
ATOM 791 N N . TRP A 1 105 ? -11.118 -13.246 11.160 1.00 88.50 105 TRP A N 1
ATOM 792 C CA . TRP A 1 105 ? -10.931 -11.860 10.750 1.00 88.50 105 TRP A CA 1
ATOM 793 C C . TRP A 1 105 ? -11.044 -11.701 9.237 1.00 88.50 105 TRP A C 1
ATOM 795 O O . TRP A 1 105 ? -10.445 -12.435 8.450 1.00 88.50 105 TRP A O 1
ATOM 805 N N . GLN A 1 106 ? -11.755 -10.661 8.815 1.00 89.31 106 GLN A N 1
ATOM 806 C CA . GLN A 1 106 ? -11.793 -10.249 7.419 1.00 89.31 106 GLN A CA 1
ATOM 807 C C . GLN A 1 106 ? -10.685 -9.239 7.153 1.00 89.31 106 GLN A C 1
ATOM 809 O O . GLN A 1 106 ? -10.500 -8.300 7.922 1.00 89.31 106 GLN A O 1
ATOM 814 N N . THR A 1 107 ? -9.964 -9.418 6.046 1.00 91.69 107 THR A N 1
ATOM 815 C CA . THR A 1 107 ? -8.945 -8.472 5.578 1.00 91.69 107 THR A CA 1
ATOM 816 C C . THR A 1 107 ? -9.400 -7.832 4.275 1.00 91.69 107 THR A C 1
ATOM 818 O O . THR A 1 107 ? -9.832 -8.521 3.353 1.00 91.69 107 THR A O 1
ATOM 821 N N . LYS A 1 108 ? -9.265 -6.511 4.185 1.00 91.06 108 LYS A N 1
ATOM 822 C CA . LYS A 1 108 ? -9.481 -5.728 2.973 1.00 91.06 108 LYS A CA 1
ATOM 823 C C . LYS A 1 108 ? -8.258 -4.874 2.685 1.00 91.06 108 LYS A C 1
ATOM 825 O O . LYS A 1 108 ? -7.749 -4.201 3.577 1.00 91.06 108 LYS A O 1
ATOM 830 N N . THR A 1 109 ? -7.842 -4.858 1.428 1.00 91.62 109 THR A N 1
ATOM 831 C CA . THR A 1 109 ? -6.734 -4.028 0.953 1.00 91.62 109 THR A CA 1
ATOM 832 C C . THR A 1 109 ? -7.245 -3.143 -0.165 1.00 91.62 109 THR A C 1
ATOM 834 O O . THR A 1 109 ? -7.984 -3.615 -1.022 1.00 91.62 109 THR A O 1
ATOM 837 N N . GLY A 1 110 ? -6.899 -1.865 -0.137 1.00 91.69 110 GLY A N 1
ATOM 838 C CA . GLY A 1 110 ? -7.398 -0.905 -1.105 1.00 91.69 110 GLY A CA 1
ATOM 839 C C . GLY A 1 110 ? -6.754 0.459 -0.939 1.00 91.69 110 GLY A C 1
ATOM 840 O O . GLY A 1 110 ? -5.715 0.589 -0.305 1.00 91.69 110 GLY A O 1
ATOM 841 N N . GLN A 1 111 ? -7.395 1.494 -1.467 1.00 93.75 111 GLN A N 1
ATOM 842 C CA . GLN A 1 111 ? -6.929 2.871 -1.338 1.00 93.75 111 GLN A CA 1
ATOM 843 C C . GLN A 1 111 ? -7.823 3.680 -0.412 1.00 93.75 111 GLN A C 1
ATOM 845 O O . GLN A 1 111 ? -9.050 3.584 -0.471 1.00 93.75 111 GLN A O 1
ATOM 850 N N . LEU A 1 112 ? -7.194 4.522 0.402 1.00 94.25 112 LEU A N 1
ATOM 851 C CA . LEU A 1 112 ? -7.837 5.553 1.200 1.00 94.25 112 LEU A CA 1
ATOM 852 C C . LEU A 1 112 ? -7.534 6.925 0.604 1.00 94.25 112 LEU A C 1
ATOM 854 O O . LEU A 1 112 ? -6.374 7.300 0.450 1.00 94.25 112 LEU A O 1
ATOM 858 N N . MET A 1 113 ? -8.584 7.706 0.370 1.00 93.81 113 MET A N 1
ATOM 859 C CA . MET A 1 113 ? -8.514 9.156 0.252 1.00 93.81 113 MET A CA 1
ATOM 860 C C . MET A 1 113 ? -9.146 9.787 1.493 1.00 93.81 113 MET A C 1
ATOM 862 O O . MET A 1 113 ? -10.347 9.660 1.727 1.00 93.81 113 MET A O 1
ATOM 866 N N . TYR A 1 114 ? -8.334 10.484 2.275 1.00 91.88 114 TYR A N 1
ATOM 867 C CA . TYR A 1 114 ? -8.752 11.265 3.429 1.00 91.88 114 TYR A CA 1
ATOM 868 C C . TYR A 1 114 ? -8.606 12.757 3.130 1.00 91.88 114 TYR A C 1
ATOM 870 O O . TYR A 1 114 ? -7.591 13.192 2.584 1.00 91.88 114 TYR A O 1
ATOM 878 N N . ARG A 1 115 ? -9.617 13.554 3.476 1.00 91.19 115 ARG A N 1
ATOM 879 C CA . ARG A 1 115 ? -9.652 14.986 3.180 1.00 91.19 115 ARG A CA 1
ATOM 880 C C . ARG A 1 115 ? -10.183 15.788 4.358 1.00 91.19 115 ARG A C 1
ATOM 882 O O . ARG A 1 115 ? -11.223 15.466 4.921 1.00 91.19 115 ARG A O 1
ATOM 889 N N . THR A 1 116 ? -9.490 16.879 4.649 1.00 88.19 116 THR A N 1
ATOM 890 C CA . THR A 1 116 ? -9.923 17.980 5.514 1.00 88.19 116 THR A CA 1
ATOM 891 C C . THR A 1 116 ? -9.746 19.302 4.761 1.00 88.19 116 THR A C 1
ATOM 893 O O . THR A 1 116 ? -9.130 19.318 3.689 1.00 88.19 116 THR A O 1
ATOM 896 N N . PRO A 1 117 ? -10.210 20.445 5.299 1.00 86.25 117 PRO A N 1
ATOM 897 C CA . PRO A 1 117 ? -9.972 21.746 4.674 1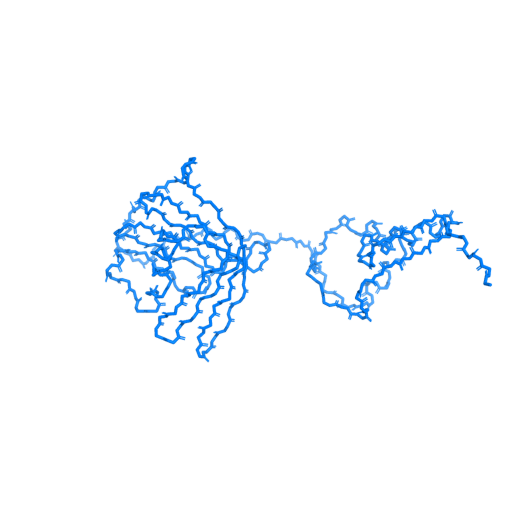.00 86.25 117 PRO A CA 1
ATOM 898 C C . PRO A 1 117 ? -8.485 22.093 4.505 1.00 86.25 117 PRO A C 1
ATOM 900 O O . PRO A 1 117 ? -8.140 22.877 3.629 1.00 86.25 117 PRO A O 1
ATOM 903 N N . LYS A 1 118 ? -7.598 21.518 5.332 1.00 85.00 118 LYS A N 1
ATOM 904 C CA . LYS A 1 118 ? -6.161 21.842 5.359 1.00 85.00 118 LYS A CA 1
ATOM 905 C C . LYS A 1 118 ? -5.269 20.745 4.779 1.00 85.00 118 LYS A C 1
ATOM 907 O O . LYS A 1 118 ? -4.080 20.973 4.579 1.00 85.00 118 LYS A O 1
ATOM 912 N N . THR A 1 119 ? -5.783 19.533 4.571 1.00 82.44 119 THR A N 1
ATOM 913 C CA . THR A 1 119 ? -4.943 18.377 4.229 1.00 82.44 119 THR A CA 1
ATOM 914 C C . THR A 1 119 ? -5.703 17.374 3.374 1.00 82.44 119 THR A C 1
ATOM 916 O O . THR A 1 119 ? -6.857 17.063 3.645 1.00 82.44 119 THR A O 1
ATOM 919 N N . THR A 1 120 ? -5.036 16.835 2.354 1.00 87.44 120 THR A N 1
ATOM 920 C CA . THR A 1 120 ? -5.500 15.658 1.609 1.00 87.44 120 THR A CA 1
ATOM 921 C C . THR A 1 120 ? -4.433 14.577 1.700 1.00 87.44 120 THR A C 1
ATOM 923 O O . THR A 1 120 ? -3.258 14.837 1.449 1.00 87.44 120 THR A O 1
ATOM 926 N N . LEU A 1 121 ? -4.845 13.373 2.076 1.00 85.31 121 LEU A N 1
ATOM 927 C CA . LEU A 1 121 ? -4.005 12.195 2.204 1.00 85.31 121 LEU A CA 1
ATOM 928 C C . LEU A 1 121 ? -4.545 11.120 1.268 1.00 85.31 121 LEU A C 1
ATOM 930 O O . LEU A 1 121 ? -5.727 10.793 1.318 1.00 85.31 121 LEU A O 1
ATOM 934 N N . ILE A 1 122 ? -3.673 10.570 0.431 1.00 89.25 122 ILE A N 1
ATOM 935 C CA . ILE A 1 122 ? -3.979 9.409 -0.402 1.00 89.25 122 ILE A CA 1
ATOM 936 C C . ILE A 1 122 ? -2.922 8.354 -0.099 1.00 89.25 122 ILE A C 1
ATOM 938 O O . ILE A 1 122 ? -1.726 8.661 -0.127 1.00 89.25 122 ILE A O 1
ATOM 942 N N . GLY A 1 123 ? -3.365 7.145 0.229 1.00 89.31 123 GLY A N 1
ATOM 943 C CA . GLY A 1 123 ? -2.485 6.043 0.593 1.00 89.31 123 GLY A CA 1
ATOM 944 C C . GLY A 1 123 ? -3.148 4.683 0.427 1.00 89.31 123 GLY A C 1
ATOM 945 O O . GLY A 1 123 ? -4.364 4.579 0.268 1.00 89.31 123 GLY A O 1
ATOM 946 N N . GLU A 1 124 ? -2.326 3.646 0.483 1.00 93.31 124 GLU A N 1
ATOM 947 C CA . GLU A 1 124 ? -2.776 2.262 0.534 1.00 93.31 124 GLU A CA 1
ATOM 948 C C . GLU A 1 124 ? -3.321 1.983 1.938 1.00 93.31 124 GLU A C 1
ATOM 950 O O . GLU A 1 124 ? -2.715 2.366 2.938 1.00 93.31 124 GLU A O 1
ATOM 955 N N . ALA A 1 125 ? -4.480 1.346 2.015 1.00 93.25 125 ALA A N 1
ATOM 956 C CA . ALA A 1 125 ? -5.180 1.007 3.238 1.00 93.25 125 ALA A CA 1
ATOM 957 C C . ALA A 1 125 ? -5.313 -0.511 3.354 1.00 93.25 125 ALA A C 1
ATOM 959 O O . ALA A 1 125 ? -5.900 -1.166 2.495 1.00 93.25 125 ALA A O 1
ATOM 960 N N . LEU A 1 126 ? -4.807 -1.048 4.458 1.00 93.50 126 LEU A N 1
ATOM 961 C CA . LEU A 1 126 ? -5.055 -2.406 4.912 1.00 93.50 126 LEU A CA 1
ATOM 962 C C . LEU A 1 126 ? -5.987 -2.330 6.119 1.00 93.50 126 LEU A C 1
ATOM 964 O O . LEU A 1 126 ? -5.615 -1.786 7.158 1.00 93.50 126 LEU A O 1
ATOM 968 N N . VAL A 1 127 ? -7.191 -2.866 5.974 1.00 93.75 127 VAL A N 1
ATOM 969 C CA . VAL A 1 127 ? -8.217 -2.900 7.015 1.00 93.75 127 VAL A CA 1
ATOM 970 C C . VAL A 1 127 ? -8.439 -4.343 7.424 1.00 93.75 127 VAL A C 1
ATOM 972 O O . VAL A 1 127 ? -8.639 -5.203 6.566 1.00 93.75 127 VAL A O 1
ATOM 975 N N . ARG A 1 128 ? -8.426 -4.616 8.724 1.00 92.56 128 ARG A N 1
ATOM 976 C CA . ARG A 1 128 ? -8.779 -5.920 9.273 1.00 92.56 128 ARG A CA 1
ATOM 977 C C . ARG A 1 128 ? -9.805 -5.752 10.375 1.00 92.56 128 ARG A C 1
ATOM 979 O O . ARG A 1 128 ? -9.702 -4.823 11.166 1.00 92.56 128 ARG A O 1
ATOM 986 N N . PHE A 1 129 ? -10.798 -6.624 10.416 1.00 92.56 129 PHE A N 1
ATOM 987 C CA . PHE A 1 129 ? -11.824 -6.560 11.449 1.00 92.56 129 PHE A CA 1
ATOM 988 C C . PHE A 1 129 ? -12.422 -7.934 11.736 1.00 92.56 129 PHE A C 1
ATOM 990 O O . PHE A 1 129 ? -12.549 -8.761 10.829 1.00 92.56 129 PHE A O 1
ATOM 997 N N . SER A 1 130 ? -12.802 -8.164 12.992 1.00 89.56 130 SER A N 1
ATOM 998 C CA . SER A 1 130 ? -13.529 -9.363 13.419 1.00 89.56 130 SER A CA 1
ATOM 999 C C . SER A 1 130 ? -15.018 -9.073 13.635 1.00 89.56 130 SER A C 1
ATOM 1001 O O . SER A 1 130 ? -15.443 -7.931 13.823 1.00 89.56 130 SER A O 1
ATOM 1003 N N . LYS A 1 131 ? -15.826 -10.137 13.641 1.00 82.12 131 LYS A N 1
ATOM 1004 C CA . LYS A 1 131 ? -17.244 -10.113 14.029 1.00 82.12 131 LYS A CA 1
ATOM 1005 C C . LYS A 1 131 ? -17.447 -9.731 15.500 1.00 82.12 131 LYS A C 1
ATOM 1007 O O . LYS A 1 131 ? -18.506 -9.213 15.836 1.00 82.12 131 LYS A O 1
ATOM 1012 N N . THR A 1 132 ? -16.452 -9.968 16.355 1.00 82.06 132 THR A N 1
ATOM 1013 C CA . THR A 1 132 ? -16.429 -9.542 17.770 1.00 82.06 132 THR A CA 1
ATOM 1014 C C . THR A 1 132 ? -16.258 -8.032 17.924 1.00 82.06 132 THR A C 1
ATOM 1016 O O . THR A 1 132 ? -16.500 -7.478 18.994 1.00 82.06 132 THR A O 1
ATOM 1019 N N . GLY A 1 133 ? -15.883 -7.349 16.839 1.00 83.94 133 GLY A N 1
ATOM 1020 C CA . GLY A 1 133 ? -15.684 -5.914 16.807 1.00 83.94 133 GLY A CA 1
ATOM 1021 C C . GLY A 1 133 ? -14.255 -5.475 17.108 1.00 83.94 133 GLY A C 1
ATOM 1022 O O . GLY A 1 133 ? -14.055 -4.306 17.422 1.00 83.94 133 GLY A O 1
ATOM 1023 N N . ASP A 1 134 ? -13.264 -6.355 17.008 1.00 90.62 134 ASP A N 1
ATOM 1024 C CA . ASP A 1 134 ? -11.863 -5.940 16.920 1.00 90.62 134 ASP A CA 1
ATOM 1025 C C . ASP A 1 134 ? -11.587 -5.306 15.548 1.00 90.62 134 ASP A C 1
ATOM 1027 O O . ASP A 1 134 ? -12.119 -5.758 14.529 1.00 90.62 134 ASP A O 1
ATOM 1031 N N . PHE A 1 135 ? -10.781 -4.245 15.514 1.00 93.81 135 PHE A N 1
ATOM 1032 C CA . PHE A 1 135 ? -10.519 -3.450 14.316 1.00 93.81 135 PHE A CA 1
ATOM 1033 C C . PHE A 1 135 ? -9.056 -3.011 14.223 1.00 93.81 135 PHE A C 1
ATOM 1035 O O . PHE A 1 135 ? -8.484 -2.469 15.168 1.00 93.81 135 PHE A O 1
ATOM 1042 N N . GLU A 1 136 ? -8.470 -3.179 13.041 1.00 93.44 136 GLU A N 1
ATOM 1043 C CA . GLU A 1 136 ? -7.141 -2.696 12.688 1.00 93.44 136 GLU A CA 1
ATOM 1044 C C . GLU A 1 136 ? -7.175 -1.969 11.339 1.00 93.44 136 GLU A C 1
ATOM 1046 O O . GLU A 1 136 ? -7.745 -2.445 10.357 1.00 93.44 136 GLU A O 1
ATOM 1051 N N . LEU A 1 137 ? -6.512 -0.819 11.270 1.00 93.81 137 LEU A N 1
ATOM 1052 C CA . LEU A 1 137 ? -6.326 -0.039 10.054 1.00 93.81 137 LEU A CA 1
ATOM 1053 C C . LEU A 1 137 ? -4.864 0.379 9.952 1.00 93.81 137 LEU A C 1
ATOM 1055 O O . LEU A 1 137 ? -4.337 1.056 10.827 1.00 93.81 137 LEU A O 1
ATOM 1059 N N . THR A 1 138 ? -4.224 0.038 8.841 1.00 92.12 138 THR A N 1
ATOM 1060 C CA . THR A 1 138 ? -2.907 0.557 8.472 1.00 92.12 138 THR A CA 1
ATOM 1061 C C . THR A 1 138 ? -3.028 1.348 7.180 1.00 92.12 138 THR A C 1
ATOM 1063 O O . THR A 1 138 ? -3.537 0.832 6.189 1.00 92.12 138 THR A O 1
ATOM 1066 N N . VAL A 1 139 ? -2.541 2.587 7.181 1.00 91.44 139 VAL A N 1
ATOM 1067 C CA . VAL A 1 139 ? -2.451 3.450 6.000 1.00 91.44 139 VAL A CA 1
ATOM 1068 C C . VAL A 1 139 ? -0.983 3.690 5.683 1.00 91.44 139 VAL A C 1
ATOM 1070 O O . VAL A 1 139 ? -0.233 4.147 6.548 1.00 91.44 139 VAL A O 1
ATOM 1073 N N . SER A 1 140 ? -0.567 3.421 4.449 1.00 89.25 140 SER A N 1
ATOM 1074 C CA . SER A 1 140 ? 0.818 3.572 4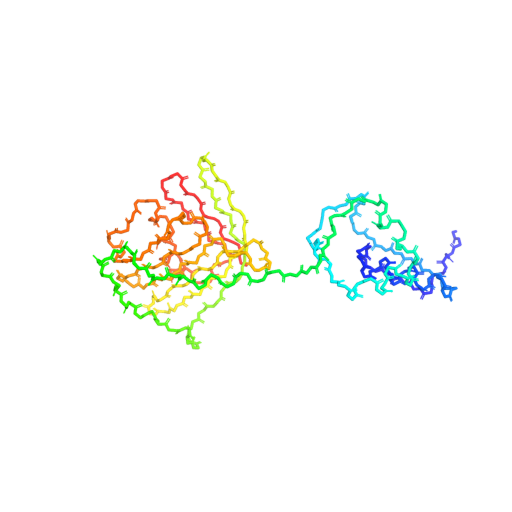.002 1.00 89.25 140 SER A CA 1
ATOM 1075 C C . SER A 1 140 ? 0.941 4.357 2.695 1.00 89.25 140 SER A C 1
ATOM 1077 O O . SER A 1 140 ? -0.004 4.475 1.915 1.00 89.25 140 SER A O 1
ATOM 1079 N N . LYS A 1 141 ? 2.123 4.933 2.455 1.00 87.31 141 LYS A N 1
ATOM 1080 C CA . LYS A 1 141 ? 2.465 5.640 1.210 1.00 87.31 141 LYS A CA 1
ATOM 1081 C C . LYS A 1 141 ? 3.630 4.945 0.514 1.00 87.31 141 LYS A C 1
ATOM 1083 O O . LYS A 1 141 ? 4.725 5.490 0.407 1.00 87.31 141 LYS A O 1
ATOM 1088 N N . GLY A 1 142 ? 3.378 3.721 0.062 1.00 72.69 142 GLY A N 1
ATOM 1089 C CA . GLY A 1 142 ? 4.390 2.863 -0.547 1.00 72.69 142 GLY A CA 1
ATOM 1090 C C . GLY A 1 142 ? 5.208 2.057 0.474 1.00 72.69 142 GLY A C 1
ATOM 1091 O O . GLY A 1 142 ? 4.917 2.083 1.674 1.00 72.69 142 GLY A O 1
ATOM 1092 N N . PRO A 1 143 ? 6.209 1.294 0.002 1.00 73.25 143 PRO A N 1
ATOM 1093 C CA . PRO A 1 143 ? 6.945 0.343 0.830 1.00 73.25 143 PRO A CA 1
ATOM 1094 C C . PRO A 1 143 ? 7.645 1.013 2.020 1.00 73.25 143 PRO A C 1
ATOM 1096 O O . PRO A 1 143 ? 8.466 1.908 1.840 1.00 73.25 143 PRO A O 1
ATOM 1099 N N . GLY A 1 144 ? 7.329 0.561 3.237 1.00 64.62 144 GLY A N 1
ATOM 1100 C CA . GLY A 1 144 ? 8.001 0.982 4.474 1.00 64.62 144 GLY A CA 1
ATOM 1101 C C . GLY A 1 144 ? 7.534 2.309 5.083 1.00 64.62 144 GLY A C 1
ATOM 1102 O O . GLY A 1 144 ? 8.006 2.661 6.160 1.00 64.62 144 GLY A O 1
ATOM 1103 N N . ILE A 1 145 ? 6.600 3.033 4.455 1.00 80.50 145 ILE A N 1
ATOM 1104 C CA . ILE A 1 145 ? 6.103 4.317 4.977 1.00 80.50 145 ILE A CA 1
ATOM 1105 C C . ILE A 1 145 ? 4.695 4.137 5.540 1.00 80.50 145 ILE A C 1
ATOM 1107 O O . ILE A 1 145 ? 3.708 4.296 4.821 1.00 80.50 145 ILE A O 1
ATOM 1111 N N . THR A 1 146 ? 4.593 3.840 6.835 1.00 83.31 146 THR A N 1
ATOM 1112 C CA . THR A 1 146 ? 3.312 3.821 7.558 1.00 83.31 146 THR A CA 1
ATOM 1113 C C . THR A 1 146 ? 2.941 5.234 7.994 1.00 83.31 146 THR A C 1
ATOM 1115 O O . THR A 1 146 ? 3.604 5.846 8.830 1.00 83.31 146 THR A O 1
ATOM 1118 N N . LEU A 1 147 ? 1.857 5.757 7.431 1.00 85.38 147 LEU A N 1
ATOM 1119 C CA . LEU A 1 147 ? 1.326 7.079 7.756 1.00 85.38 147 LEU A CA 1
ATOM 1120 C C . LEU A 1 147 ? 0.489 7.041 9.035 1.00 85.38 147 LEU A C 1
ATOM 1122 O O . LEU A 1 147 ? 0.571 7.960 9.853 1.00 85.38 147 LEU A O 1
ATOM 1126 N N . LEU A 1 148 ? -0.306 5.980 9.190 1.00 89.44 148 LEU A N 1
ATOM 1127 C CA . LEU A 1 148 ? -1.202 5.777 10.320 1.00 89.44 148 LEU A CA 1
ATOM 1128 C C . LEU A 1 148 ? -1.393 4.280 10.584 1.00 89.44 148 LEU A C 1
ATOM 1130 O O . LEU A 1 148 ? -1.589 3.502 9.655 1.00 89.44 148 LEU A O 1
ATOM 1134 N N . SER A 1 149 ? -1.354 3.897 11.852 1.00 91.00 149 SER A N 1
ATOM 1135 C CA . SER A 1 149 ? -1.719 2.578 12.359 1.00 91.00 149 SER A CA 1
ATOM 1136 C C . SER A 1 149 ? -2.733 2.781 13.472 1.00 91.00 149 SER A C 1
ATOM 1138 O O . SER A 1 149 ? -2.421 3.440 14.459 1.00 91.00 149 SER A O 1
ATOM 1140 N N . LEU A 1 150 ? -3.927 2.230 13.318 1.00 91.75 150 LEU A N 1
ATOM 1141 C CA . LEU A 1 150 ? -5.019 2.284 14.281 1.00 91.75 150 LEU A CA 1
ATOM 1142 C C . LEU A 1 150 ? -5.380 0.855 14.682 1.00 91.75 150 LEU A C 1
ATOM 1144 O O . LEU A 1 150 ? -5.624 0.019 13.816 1.00 91.75 150 LEU A O 1
ATOM 1148 N N . ARG A 1 151 ? -5.425 0.593 15.985 1.00 92.38 151 ARG A N 1
ATOM 1149 C CA . ARG A 1 151 ? -5.970 -0.628 16.584 1.00 92.38 151 ARG A CA 1
ATOM 1150 C C . ARG A 1 151 ? -7.055 -0.222 17.566 1.00 92.38 151 ARG A C 1
ATOM 1152 O O . ARG A 1 151 ? -6.864 0.727 18.322 1.00 92.38 151 ARG A O 1
ATOM 1159 N N . GLN A 1 152 ? -8.195 -0.890 17.529 1.00 92.44 152 GLN A N 1
ATOM 1160 C CA . GLN A 1 152 ? -9.347 -0.520 18.338 1.00 92.44 152 GLN A CA 1
ATOM 1161 C C . GLN A 1 152 ? -10.218 -1.735 18.631 1.00 92.44 152 GLN A C 1
ATOM 1163 O O . GLN A 1 152 ? -10.480 -2.545 17.744 1.00 92.44 152 GLN A O 1
ATOM 1168 N N . ASP A 1 153 ? -10.733 -1.798 19.852 1.00 90.12 153 ASP A N 1
ATOM 1169 C CA . ASP A 1 153 ? -11.822 -2.689 20.235 1.00 90.12 153 ASP A CA 1
ATOM 1170 C C . ASP A 1 153 ? -13.052 -1.876 20.690 1.00 90.12 153 ASP A C 1
ATOM 1172 O O . ASP A 1 153 ? -13.257 -0.731 20.274 1.00 90.12 153 ASP A O 1
ATOM 1176 N N . ALA A 1 154 ? -13.930 -2.468 21.501 1.00 86.88 154 ALA A N 1
ATOM 1177 C CA . ALA A 1 154 ? -15.118 -1.782 21.997 1.00 86.88 154 ALA A CA 1
ATOM 1178 C C . ALA A 1 154 ? -14.819 -0.637 22.988 1.00 86.88 154 ALA A C 1
ATOM 1180 O O . ALA A 1 154 ? -15.591 0.320 23.045 1.00 86.88 154 ALA A O 1
ATOM 1181 N N . ALA A 1 155 ? -13.741 -0.721 23.771 1.00 87.25 155 ALA A N 1
ATOM 1182 C CA . ALA A 1 155 ? -13.482 0.168 24.904 1.00 87.25 155 ALA A CA 1
ATOM 1183 C C . ALA A 1 155 ? -12.204 1.000 24.745 1.00 87.25 155 ALA A C 1
ATOM 1185 O O . ALA A 1 155 ? -12.138 2.119 25.259 1.00 87.25 155 ALA A O 1
ATOM 1186 N N . PHE A 1 156 ? -11.209 0.495 24.024 1.00 90.81 156 PHE A N 1
ATOM 1187 C CA . PHE A 1 156 ? -9.864 1.037 23.935 1.00 90.81 156 PHE A CA 1
ATOM 1188 C C . PHE A 1 156 ? -9.420 1.206 22.481 1.00 90.81 156 PHE A C 1
ATOM 1190 O O . PHE A 1 156 ? -9.798 0.450 21.583 1.00 90.81 156 PHE A O 1
ATOM 1197 N N . ALA A 1 157 ? -8.595 2.220 22.237 1.00 90.75 157 ALA A N 1
ATOM 1198 C CA . ALA A 1 157 ? -7.968 2.416 20.944 1.00 90.75 157 ALA A CA 1
ATOM 1199 C C . ALA A 1 157 ? -6.540 2.930 21.078 1.00 90.75 157 ALA A C 1
ATOM 1201 O O . ALA A 1 157 ? -6.176 3.627 22.023 1.00 90.75 157 ALA A O 1
ATOM 1202 N N . GLU A 1 158 ? -5.739 2.587 20.082 1.00 89.50 158 GLU A N 1
ATOM 1203 C CA . GLU A 1 158 ? -4.373 3.032 19.905 1.00 89.50 158 GLU A CA 1
ATOM 1204 C C . GLU A 1 158 ? -4.194 3.518 18.469 1.00 89.50 158 GLU A C 1
ATOM 1206 O O . GLU A 1 158 ? -4.468 2.794 17.514 1.00 89.50 158 GLU A O 1
ATOM 1211 N N . ILE A 1 159 ? -3.701 4.744 18.313 1.00 89.06 159 ILE A N 1
ATOM 1212 C CA . ILE A 1 159 ? -3.360 5.351 17.031 1.00 89.06 159 ILE A CA 1
ATOM 1213 C C . ILE A 1 159 ? -1.892 5.770 17.063 1.00 89.06 159 ILE A C 1
ATOM 1215 O O . ILE A 1 159 ? -1.460 6.527 17.929 1.00 89.06 159 ILE A O 1
ATOM 1219 N N . LYS A 1 160 ? -1.126 5.315 16.075 1.00 85.12 160 LYS A N 1
ATOM 1220 C CA . LYS A 1 160 ? 0.296 5.612 15.870 1.00 85.12 160 LYS A CA 1
ATOM 1221 C C . LYS A 1 160 ? 0.537 6.097 14.443 1.00 85.12 160 LYS A C 1
ATOM 1223 O O . LYS A 1 160 ? -0.259 5.830 13.547 1.00 85.12 160 LYS A O 1
ATOM 1228 N N . GLY A 1 161 ? 1.666 6.763 14.216 1.00 76.88 161 GLY A N 1
ATOM 1229 C CA . GLY A 1 161 ? 2.133 7.156 12.883 1.00 76.88 161 GLY A CA 1
ATOM 1230 C C . GLY A 1 161 ? 2.319 8.661 12.718 1.00 76.88 161 GLY A C 1
ATOM 1231 O O . GLY A 1 161 ? 1.820 9.460 13.510 1.00 76.88 161 GLY A O 1
ATOM 1232 N N . ALA A 1 162 ? 3.039 9.047 11.663 1.00 70.94 162 ALA A N 1
ATOM 1233 C CA . ALA A 1 162 ? 3.403 10.438 11.389 1.00 70.94 162 ALA A CA 1
ATOM 1234 C C . ALA A 1 162 ? 2.182 11.371 11.271 1.00 70.94 162 ALA A C 1
ATOM 1236 O O . ALA A 1 162 ? 2.258 12.551 11.611 1.00 70.94 162 ALA A O 1
ATOM 1237 N N . PHE A 1 163 ? 1.035 10.841 10.835 1.00 67.88 163 PHE A N 1
ATOM 1238 C CA . PHE A 1 163 ? -0.194 11.619 10.698 1.00 67.88 163 PHE A CA 1
ATOM 1239 C C . PHE A 1 163 ? -0.901 11.881 12.040 1.00 67.88 163 PHE A C 1
ATOM 1241 O O . PHE A 1 163 ? -1.643 12.852 12.171 1.00 67.88 163 PHE A O 1
ATOM 1248 N N . ALA A 1 164 ? -0.626 11.063 13.060 1.00 59.88 164 ALA A N 1
ATOM 1249 C CA . ALA A 1 164 ? -1.182 11.202 14.405 1.00 59.88 164 ALA A CA 1
ATOM 1250 C C . ALA A 1 164 ? -0.407 12.201 15.290 1.00 59.88 164 ALA A C 1
ATOM 1252 O O . ALA A 1 164 ? -0.748 12.361 16.460 1.00 59.88 164 ALA A O 1
ATOM 1253 N N . ARG A 1 165 ? 0.624 12.872 14.744 1.00 62.62 165 ARG A N 1
ATOM 1254 C CA . ARG A 1 165 ? 1.562 13.809 15.401 1.00 62.62 165 ARG A CA 1
ATOM 1255 C C . ARG A 1 165 ? 2.305 13.246 16.616 1.00 62.62 165 ARG A C 1
ATOM 1257 O O . ARG A 1 165 ? 3.518 13.111 16.544 1.00 62.62 165 ARG A O 1
ATOM 1264 N N . GLN A 1 166 ? 1.611 12.938 17.708 1.00 62.97 166 GLN A N 1
ATOM 1265 C CA . GLN A 1 166 ? 2.197 12.352 18.921 1.00 62.97 166 GLN A CA 1
ATOM 1266 C C . GLN A 1 166 ? 1.708 10.930 19.216 1.00 62.97 166 GLN A C 1
ATOM 1268 O O . GLN A 1 166 ? 2.179 10.312 20.165 1.00 62.97 166 GLN A O 1
ATOM 1273 N N . GLY A 1 167 ? 0.818 10.382 18.381 1.00 73.31 167 GLY A N 1
ATOM 1274 C CA . GLY A 1 167 ? 0.150 9.122 18.694 1.00 73.31 167 GLY A CA 1
ATOM 1275 C C . GLY A 1 167 ? -0.732 9.260 19.939 1.00 73.31 167 GLY A C 1
ATOM 1276 O O . GLY A 1 167 ? -0.627 10.210 20.711 1.00 73.31 167 GLY A O 1
ATOM 1277 N N . TRP A 1 168 ? -1.672 8.347 20.113 1.00 84.94 168 TRP A N 1
ATOM 1278 C CA . TRP A 1 168 ? -2.545 8.354 21.279 1.00 84.94 168 TRP A CA 1
ATOM 1279 C C . TRP A 1 168 ? -3.015 6.941 21.581 1.00 84.94 168 TRP A C 1
ATOM 1281 O O . TRP A 1 168 ? -3.331 6.182 20.667 1.00 84.94 168 TRP A O 1
ATOM 1291 N N . SER A 1 169 ? -3.083 6.604 22.862 1.00 86.50 169 SER A N 1
ATOM 1292 C CA . SER A 1 169 ? -3.620 5.340 23.350 1.00 86.50 169 SER A CA 1
ATOM 1293 C C . SER A 1 169 ? -4.478 5.602 24.576 1.00 86.50 169 SER A C 1
ATOM 1295 O O . SER A 1 169 ? -4.034 6.294 25.494 1.00 86.50 169 SER A O 1
ATOM 1297 N N . GLY A 1 170 ? -5.680 5.043 24.617 1.00 86.19 170 GLY A N 1
ATOM 1298 C CA . GLY A 1 170 ? -6.571 5.220 25.754 1.00 86.19 170 GLY A CA 1
ATOM 1299 C C . GLY A 1 170 ? -7.984 4.698 25.508 1.00 86.19 170 GLY A C 1
ATOM 1300 O O . GLY A 1 170 ? -8.290 4.180 24.428 1.00 86.19 170 GLY A O 1
ATOM 1301 N N . PRO A 1 171 ? -8.877 4.860 26.498 1.00 89.06 171 PRO A N 1
ATOM 1302 C CA . PRO A 1 171 ? -10.288 4.545 26.339 1.00 89.06 171 PRO A CA 1
ATOM 1303 C C . PRO A 1 171 ? -10.918 5.392 25.231 1.00 89.06 171 PRO A C 1
ATOM 1305 O O . PRO A 1 171 ? -10.760 6.614 25.226 1.00 89.06 171 PRO A O 1
ATOM 1308 N N . VAL A 1 172 ? -11.688 4.776 24.331 1.00 87.75 172 VAL A N 1
ATOM 1309 C CA . VAL A 1 172 ? -12.302 5.436 23.157 1.00 87.75 172 VAL A CA 1
ATOM 1310 C C . VAL A 1 172 ? -13.130 6.665 23.559 1.00 87.75 172 VAL A C 1
ATOM 1312 O O . VAL A 1 172 ? -13.124 7.678 22.861 1.00 87.75 172 VAL A O 1
ATOM 1315 N N . ALA A 1 173 ? -13.782 6.623 24.725 1.00 87.06 173 ALA A N 1
ATOM 1316 C CA . ALA A 1 173 ? -14.558 7.740 25.269 1.00 87.06 173 ALA A CA 1
ATOM 1317 C C . ALA A 1 173 ? -13.719 9.003 25.560 1.00 87.06 173 ALA A C 1
ATOM 1319 O O . ALA A 1 173 ? -14.236 10.117 25.501 1.00 87.06 173 ALA A O 1
ATOM 1320 N N . GLN A 1 174 ? -12.426 8.842 25.852 1.00 87.56 174 GLN A N 1
ATOM 1321 C CA . GLN A 1 174 ? -11.493 9.924 26.186 1.00 87.56 174 GLN A CA 1
ATOM 1322 C C . GLN A 1 174 ? -10.652 10.368 24.979 1.00 87.56 174 GLN A C 1
ATOM 1324 O O . GLN A 1 174 ? -9.702 11.136 25.127 1.00 87.56 174 GLN A O 1
ATOM 1329 N N . ALA A 1 175 ? -10.985 9.894 23.776 1.00 85.94 175 ALA A N 1
ATOM 1330 C CA . ALA A 1 175 ? -10.214 10.200 22.584 1.00 85.94 175 ALA A CA 1
ATOM 1331 C C . ALA A 1 175 ? -10.234 11.703 22.236 1.00 85.94 175 ALA A C 1
ATOM 1333 O O . ALA A 1 175 ? -11.309 12.329 22.228 1.00 85.94 175 ALA A O 1
ATOM 1334 N N . PRO A 1 176 ? -9.071 12.280 21.865 1.00 85.75 176 PRO A N 1
ATOM 1335 C CA . PRO A 1 176 ? -8.975 13.638 21.357 1.00 85.75 176 PRO A CA 1
ATOM 1336 C C . PRO A 1 176 ?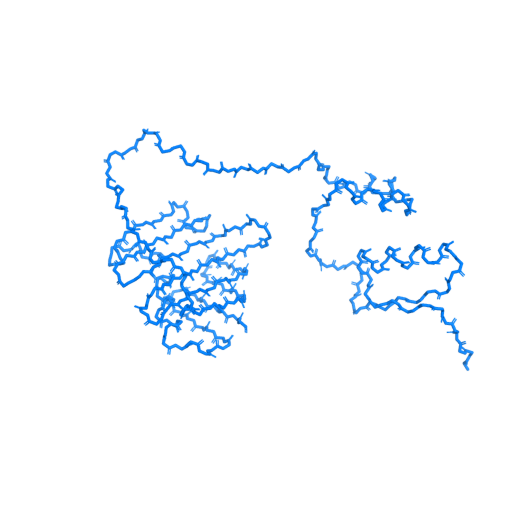 -9.958 13.884 20.205 1.00 85.75 176 PRO A C 1
ATOM 1338 O O . PRO A 1 176 ? -10.123 13.013 19.344 1.00 85.75 176 PRO A O 1
ATOM 1341 N N . PRO A 1 177 ? -10.573 15.079 20.112 1.00 83.94 177 PRO A N 1
ATOM 1342 C CA . PRO A 1 177 ? -11.550 15.381 19.067 1.00 83.94 177 PRO A CA 1
ATOM 1343 C C . PRO A 1 177 ? -11.043 15.117 17.643 1.00 83.94 177 PRO A C 1
ATOM 1345 O O . PRO A 1 177 ? -11.816 14.666 16.805 1.00 83.94 177 PRO A O 1
ATOM 1348 N N . GLN A 1 178 ? -9.745 15.331 17.386 1.00 83.19 178 GLN A N 1
ATOM 1349 C CA . GLN A 1 178 ? -9.131 15.127 16.066 1.00 83.19 178 GLN A CA 1
ATOM 1350 C C . GLN A 1 178 ? -9.040 13.649 15.645 1.00 83.19 178 GLN A C 1
ATOM 1352 O O . GLN A 1 178 ? -8.812 13.353 14.478 1.00 83.19 178 GLN A O 1
ATOM 1357 N N . LEU A 1 179 ? -9.174 12.709 16.586 1.00 86.75 179 LEU A N 1
ATOM 1358 C CA . LEU A 1 179 ? -9.083 11.272 16.313 1.00 86.75 179 LEU A CA 1
ATOM 1359 C C . LEU A 1 179 ? -10.458 10.610 16.190 1.00 86.75 179 LEU A C 1
ATOM 1361 O O . LEU A 1 179 ? -10.553 9.482 15.716 1.00 86.75 179 LEU A O 1
ATOM 1365 N N . ARG A 1 180 ? -11.539 11.312 16.554 1.00 87.69 180 ARG A N 1
ATOM 1366 C CA . ARG A 1 180 ? -12.903 10.759 16.535 1.00 87.69 180 ARG A CA 1
ATOM 1367 C C . ARG A 1 180 ? -13.342 10.302 15.143 1.00 87.69 180 ARG A C 1
ATOM 1369 O O . ARG A 1 180 ? -14.007 9.275 15.037 1.00 87.69 180 ARG A O 1
ATOM 1376 N N . GLY A 1 181 ? -12.942 11.013 14.085 1.00 89.25 181 GLY A N 1
ATOM 1377 C CA . GLY A 1 181 ? -13.201 10.594 12.704 1.00 89.25 181 GLY A CA 1
ATOM 1378 C C . GLY A 1 181 ? -12.571 9.237 12.386 1.00 89.25 181 GLY A C 1
ATOM 1379 O O . GLY A 1 181 ? -13.239 8.351 11.863 1.00 89.25 181 GLY A O 1
ATOM 1380 N N . TRP A 1 182 ? -11.317 9.034 12.788 1.00 90.88 182 TRP A N 1
ATOM 1381 C CA . TRP A 1 182 ? -10.604 7.770 12.591 1.00 90.88 182 TRP A CA 1
ATOM 1382 C C . TRP A 1 182 ? -11.220 6.618 13.389 1.00 90.88 182 TRP A C 1
ATOM 1384 O O . TRP A 1 182 ? -11.415 5.537 12.841 1.00 90.88 182 TRP A O 1
ATOM 1394 N N . LEU A 1 183 ? -11.588 6.859 14.649 1.00 91.62 183 LEU A N 1
ATOM 1395 C CA . LEU A 1 183 ? -12.194 5.845 15.523 1.00 91.62 183 LEU A CA 1
ATOM 1396 C C . LEU A 1 183 ? -13.608 5.435 15.081 1.00 91.62 183 LEU A C 1
ATOM 1398 O O . LEU A 1 183 ? -14.034 4.304 15.304 1.00 91.62 183 LEU A O 1
ATOM 1402 N N . GLY A 1 184 ? -14.336 6.333 14.410 1.00 90.81 184 GLY A N 1
ATOM 1403 C CA . GLY A 1 184 ? -15.659 6.035 13.856 1.00 90.81 184 GLY A CA 1
ATOM 1404 C C . GLY A 1 184 ? -15.640 5.085 12.653 1.00 90.81 184 GLY A C 1
ATOM 1405 O O . GLY A 1 184 ? -16.685 4.551 12.280 1.00 90.81 184 GLY A O 1
ATOM 1406 N N . LEU A 1 185 ? -14.472 4.843 12.044 1.00 92.19 185 LEU A N 1
ATOM 1407 C CA . LEU A 1 185 ? -14.347 3.951 10.889 1.00 92.19 185 LEU A CA 1
ATOM 1408 C C . LEU A 1 185 ? -14.680 2.503 11.233 1.00 92.19 185 LEU A C 1
ATOM 1410 O O . LEU A 1 185 ? -15.296 1.822 10.414 1.00 92.19 185 LEU A O 1
ATOM 1414 N N . ARG A 1 186 ? -14.329 2.056 12.443 1.00 92.88 186 ARG A N 1
ATOM 1415 C CA . ARG A 1 186 ? -14.625 0.708 12.941 1.00 92.88 186 ARG A CA 1
ATOM 1416 C C . ARG A 1 186 ? -16.078 0.313 12.680 1.00 92.88 186 ARG A C 1
ATOM 1418 O O . ARG A 1 186 ? -16.347 -0.717 12.064 1.00 92.88 186 ARG A O 1
ATOM 1425 N N . ASP A 1 187 ? -17.010 1.171 13.082 1.00 91.19 187 ASP A N 1
ATOM 1426 C CA . ASP A 1 187 ? -18.440 0.887 12.971 1.00 91.19 187 ASP A CA 1
ATOM 1427 C C . ASP A 1 187 ? -18.907 0.822 11.511 1.00 91.19 187 ASP A C 1
ATOM 1429 O O . ASP A 1 187 ? -19.823 0.065 11.194 1.00 91.19 187 ASP A O 1
ATOM 1433 N N . GLN A 1 188 ? -18.270 1.566 10.602 1.00 91.19 188 GLN A N 1
ATOM 1434 C CA . GLN A 1 188 ? -18.601 1.529 9.172 1.00 91.19 188 GLN A CA 1
ATOM 1435 C C . GLN A 1 188 ? -18.224 0.182 8.546 1.00 91.19 188 GLN A C 1
ATOM 1437 O O . GLN A 1 188 ? -18.995 -0.383 7.771 1.00 91.19 188 GLN A O 1
ATOM 1442 N N . PHE A 1 189 ? -17.062 -0.357 8.919 1.00 89.62 189 PHE A N 1
ATOM 1443 C CA . PHE A 1 189 ? -16.578 -1.641 8.415 1.00 89.62 189 PHE A CA 1
ATOM 1444 C C . PHE A 1 189 ? -17.343 -2.830 8.988 1.00 89.62 189 PHE A C 1
ATOM 1446 O O . PHE A 1 189 ? -17.680 -3.750 8.244 1.00 89.62 189 PHE A O 1
ATOM 1453 N N . ILE A 1 190 ? -17.675 -2.785 10.280 1.00 87.44 190 ILE A N 1
ATOM 1454 C CA . ILE A 1 190 ? -18.441 -3.850 10.937 1.00 87.44 190 ILE A CA 1
ATOM 1455 C C . ILE A 1 190 ? -19.883 -3.896 10.412 1.00 87.44 190 ILE A C 1
ATOM 1457 O O . ILE A 1 190 ? -20.411 -4.980 10.172 1.00 87.44 190 ILE A O 1
ATOM 1461 N N . ARG A 1 191 ? -20.531 -2.740 10.198 1.00 86.81 191 ARG A N 1
ATOM 1462 C CA . ARG A 1 191 ? -21.927 -2.688 9.719 1.00 86.81 191 ARG A CA 1
ATOM 1463 C C . ARG A 1 191 ? -22.085 -3.157 8.275 1.00 86.81 191 ARG A C 1
ATOM 1465 O O . ARG A 1 191 ? -23.118 -3.727 7.937 1.00 86.81 191 ARG A O 1
ATOM 1472 N N . ALA A 1 192 ? -21.098 -2.896 7.418 1.00 82.31 192 ALA A N 1
ATOM 1473 C CA . ALA A 1 192 ? -21.195 -3.158 5.984 1.00 82.31 192 ALA A CA 1
ATOM 1474 C C . ALA A 1 192 ? -19.956 -3.900 5.439 1.00 82.31 192 ALA A C 1
ATOM 1476 O O . ALA A 1 192 ? -19.242 -3.381 4.572 1.00 82.31 192 ALA A O 1
ATOM 1477 N N . PRO A 1 193 ? -19.713 -5.150 5.879 1.00 81.19 193 PRO A N 1
ATOM 1478 C CA . PRO A 1 193 ? -18.465 -5.870 5.612 1.00 81.19 193 PRO A CA 1
ATOM 1479 C C . PRO A 1 193 ? -18.220 -6.152 4.122 1.00 81.19 193 PRO A C 1
ATOM 1481 O O . PRO A 1 193 ? -17.079 -6.245 3.682 1.00 81.19 193 PRO A O 1
ATOM 1484 N N . ASN A 1 194 ? -19.266 -6.228 3.295 1.00 85.25 194 ASN A N 1
ATOM 1485 C CA . ASN A 1 194 ? -19.144 -6.597 1.879 1.00 85.25 194 ASN A CA 1
ATOM 1486 C C . ASN A 1 194 ? -19.100 -5.404 0.911 1.00 85.25 194 ASN A C 1
ATOM 1488 O O . ASN A 1 194 ? -19.116 -5.597 -0.304 1.00 85.25 194 ASN A O 1
ATOM 1492 N N . GLN A 1 195 ? -19.016 -4.166 1.406 1.00 86.06 195 GLN A N 1
ATOM 1493 C CA . GLN A 1 195 ? -18.918 -3.008 0.519 1.00 86.06 195 GLN A CA 1
ATOM 1494 C C . GLN A 1 195 ? -17.546 -2.925 -0.169 1.00 86.06 195 GLN A C 1
ATOM 1496 O O . GLN A 1 195 ? -16.496 -3.104 0.457 1.00 86.06 195 GLN A O 1
ATOM 1501 N N . LYS A 1 196 ? -17.576 -2.629 -1.477 1.00 88.56 196 LYS A N 1
ATOM 1502 C CA . LYS A 1 196 ? -16.393 -2.310 -2.303 1.00 88.56 196 LYS A CA 1
ATOM 1503 C C . LYS A 1 196 ? -15.924 -0.867 -2.116 1.00 88.56 196 LYS A C 1
ATOM 1505 O O . LYS A 1 196 ? -14.790 -0.512 -2.411 1.00 88.56 196 LYS A O 1
ATOM 1510 N N . THR A 1 197 ? -16.812 0.002 -1.651 1.00 91.12 197 THR A N 1
ATOM 1511 C CA . THR A 1 197 ? -16.508 1.408 -1.399 1.00 91.12 197 THR A CA 1
ATOM 1512 C C . THR A 1 197 ? -17.157 1.817 -0.096 1.00 91.12 197 THR A C 1
ATOM 1514 O O . THR A 1 197 ? -18.359 1.630 0.065 1.00 91.12 197 THR A O 1
ATOM 1517 N N . VAL A 1 198 ? -16.363 2.382 0.810 1.00 92.81 198 VAL A N 1
ATOM 1518 C CA . VAL A 1 198 ? -16.840 2.899 2.095 1.00 92.81 198 VAL A CA 1
ATOM 1519 C C . VAL A 1 198 ? -16.564 4.392 2.114 1.00 92.81 198 VAL A C 1
ATOM 1521 O O . VAL A 1 198 ? -15.413 4.821 2.026 1.00 92.81 198 VAL A O 1
ATOM 1524 N N . ARG A 1 199 ? -17.626 5.194 2.193 1.00 93.25 199 ARG A N 1
ATOM 1525 C CA . ARG A 1 199 ? -17.533 6.647 2.335 1.00 93.25 199 ARG A CA 1
ATOM 1526 C C . ARG A 1 199 ? -18.060 7.033 3.706 1.00 93.25 199 ARG A C 1
ATOM 1528 O O . ARG A 1 199 ? -19.204 6.738 4.028 1.00 93.25 199 ARG A O 1
ATOM 1535 N N . TYR A 1 200 ? -17.235 7.726 4.473 1.00 94.19 200 TYR A N 1
ATOM 1536 C CA . TYR A 1 200 ? -17.571 8.193 5.809 1.00 94.19 200 TYR A CA 1
ATOM 1537 C C . TYR A 1 200 ? -17.182 9.660 5.946 1.00 94.19 200 TYR A C 1
ATOM 1539 O O . TYR A 1 200 ? -16.135 10.074 5.456 1.00 94.19 200 TYR A O 1
ATOM 1547 N N . ALA A 1 201 ? -18.034 10.463 6.571 1.00 92.25 201 ALA A N 1
ATOM 1548 C CA . ALA A 1 201 ? -17.753 11.867 6.823 1.00 92.25 201 ALA A CA 1
ATOM 1549 C C . ALA A 1 201 ? -18.180 12.221 8.244 1.00 92.25 201 ALA A C 1
ATOM 1551 O O . ALA A 1 201 ? -19.261 11.831 8.681 1.00 92.25 201 ALA A O 1
ATOM 1552 N N . LEU A 1 202 ? -17.326 12.961 8.946 1.00 90.38 202 LEU A N 1
ATOM 1553 C CA . LEU A 1 202 ? -17.586 13.441 10.296 1.00 90.38 202 LEU A CA 1
ATOM 1554 C C . LEU A 1 202 ? -17.085 14.882 10.411 1.00 90.38 202 LEU A C 1
ATOM 1556 O O . LEU A 1 202 ? -15.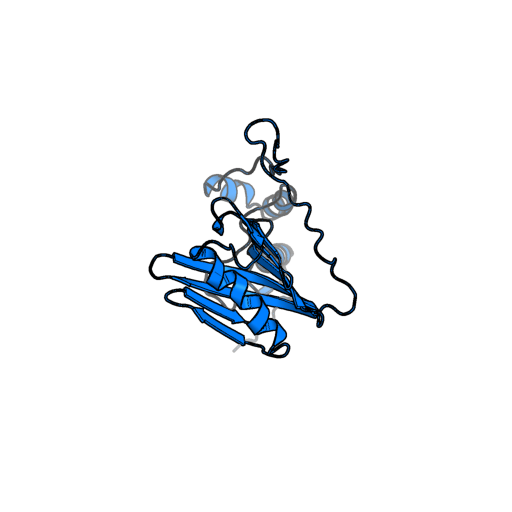891 15.150 10.287 1.00 90.38 202 LEU A O 1
ATOM 1560 N N . GLY A 1 203 ? -18.004 15.826 10.620 1.00 88.00 203 GLY A N 1
ATOM 1561 C CA . GLY A 1 203 ? -17.676 17.252 10.590 1.00 88.00 203 GLY A CA 1
ATOM 1562 C C . GLY A 1 203 ? -17.054 17.656 9.248 1.00 88.00 203 GLY A C 1
ATOM 1563 O O . GLY A 1 203 ? -17.660 17.467 8.198 1.00 88.00 203 GLY A O 1
ATOM 1564 N N . ASN A 1 204 ? -15.827 18.180 9.288 1.00 88.25 204 ASN A N 1
ATOM 1565 C CA . ASN A 1 204 ? -15.075 18.612 8.102 1.00 88.25 204 ASN A CA 1
ATOM 1566 C C . ASN A 1 204 ? -14.123 17.534 7.552 1.00 88.25 204 ASN A C 1
ATOM 1568 O O . ASN A 1 204 ? -13.312 17.817 6.669 1.00 88.25 204 ASN A O 1
ATOM 1572 N N . GLU A 1 205 ? -14.175 16.321 8.095 1.00 91.06 205 GLU A N 1
ATOM 1573 C CA . GLU A 1 205 ? -13.326 15.203 7.701 1.00 91.06 205 GLU A CA 1
ATOM 1574 C C . GLU A 1 205 ? -14.104 14.264 6.782 1.00 91.06 205 GLU A C 1
ATOM 1576 O O . GLU A 1 205 ? -15.250 13.909 7.056 1.00 91.06 205 GLU A O 1
ATOM 1581 N N . THR A 1 206 ? -13.495 13.857 5.671 1.00 93.62 206 THR A N 1
ATOM 1582 C CA . THR A 1 206 ? -14.073 12.879 4.744 1.00 93.62 206 THR A CA 1
ATOM 1583 C C . THR A 1 206 ? -13.081 11.763 4.470 1.00 93.62 206 THR A C 1
ATOM 1585 O O . THR A 1 206 ? -11.925 12.014 4.138 1.00 93.62 206 THR A O 1
ATOM 1588 N N . PHE A 1 207 ? -13.568 10.533 4.552 1.00 94.94 207 PHE A N 1
ATOM 1589 C CA . PHE A 1 207 ? -12.854 9.294 4.304 1.00 94.94 207 PHE A CA 1
ATOM 1590 C C . PHE A 1 207 ? -13.525 8.575 3.136 1.00 94.94 207 PHE A C 1
ATOM 1592 O O . PHE A 1 207 ? -14.739 8.357 3.140 1.00 94.94 207 PHE A O 1
ATOM 1599 N N . LEU A 1 208 ? -12.743 8.199 2.131 1.00 95.19 208 LEU A N 1
ATOM 1600 C CA . LEU A 1 208 ? -13.192 7.380 1.016 1.00 95.19 208 LEU A CA 1
ATOM 1601 C C . LEU A 1 208 ? -12.242 6.201 0.853 1.00 95.19 208 LEU A C 1
ATOM 1603 O O . LEU A 1 208 ? -11.096 6.384 0.452 1.00 95.19 208 LEU A O 1
ATOM 1607 N N . PHE A 1 209 ? -12.748 5.003 1.116 1.00 94.25 209 PHE A N 1
ATOM 1608 C CA . PHE A 1 209 ? -12.051 3.750 0.873 1.00 94.25 209 PHE A CA 1
ATOM 1609 C C . PHE A 1 209 ? -12.563 3.094 -0.402 1.00 94.25 209 PHE A C 1
ATOM 1611 O O . PHE A 1 209 ? -13.773 3.053 -0.639 1.00 94.25 209 PHE A O 1
ATOM 1618 N N . ARG A 1 210 ? -11.648 2.542 -1.196 1.00 92.44 210 ARG A N 1
ATOM 1619 C CA . ARG A 1 210 ? -11.942 1.722 -2.374 1.00 92.44 210 ARG A CA 1
ATOM 1620 C C . ARG A 1 210 ? -11.141 0.429 -2.287 1.00 92.44 210 ARG A C 1
ATOM 1622 O O . ARG A 1 210 ? -9.917 0.507 -2.282 1.00 92.44 210 ARG A O 1
ATOM 1629 N N . PHE A 1 211 ? -11.837 -0.701 -2.197 1.00 88.56 211 PHE A N 1
ATOM 1630 C CA . PHE A 1 211 ? -11.281 -2.054 -2.099 1.00 88.56 211 PHE A CA 1
ATOM 1631 C C . PHE A 1 211 ? -11.495 -2.833 -3.392 1.00 88.56 211 PHE A C 1
ATOM 1633 O O . PHE A 1 211 ? -12.539 -2.595 -4.047 1.00 88.56 211 PHE A O 1
#

pLDDT: mean 84.26, std 13.82, range [39.56, 98.06]

Secondary structure (DSSP, 8-state):
------SEEEE--SHHHHHHHHHHHHTT--EEEE-SSPSS---S-----GGGHHHHHHTT-HHHHHHTTPPP--------------SS--S------PPP--TT-EEEEEEEEEE-SS-EEEEEEEEEE-TT--EEEEEESSTT-EEEEEEE-SSEEEEESGGGTT-EEEEGGG--GGGHHHHTHHHHHHH-TT-SEEEEEETTEEEEEE-